Protein AF-I4LS51-F1 (afdb_monomer_lite)

Radius of gyration: 42.78 Å; chains: 1; bounding box: 94×81×130 Å

Foldseek 3Di:
DDDDDDDDDDDDDDDDDDDDDDDDDDDDDDDDDDDDDDDPPDCPVVVVVVVVVVVVVVVVVVVVVCVVVVVPPPPPVQAAFDPLLVVLLVLLVVLLVLLVVLCVDPLVVVLVVDDLVLDDPLQVVLNVLNVQLVVLSVLSVVLNVDDQDDGHTDPCPVCRVVSSVVSVVSSVSSVVSSVSNNVSSVCSQVSLQVSLLVLLVVLLVVLVVLLVVCVVPPLCVVLSVLSVVLSVQSVVCSVPPPPDSVSSSVSSVSSVVSVVVSVVSVVVVVCQQVQADPLSHRPPDDFDADPVRHGHRPPPPDPPPDPDDDDDD

Organism: NCBI:txid698955

Structure (mmCIF, N/CA/C/O backbone):
data_AF-I4LS51-F1
#
_entry.id   AF-I4LS51-F1
#
loop_
_atom_site.group_PDB
_atom_site.i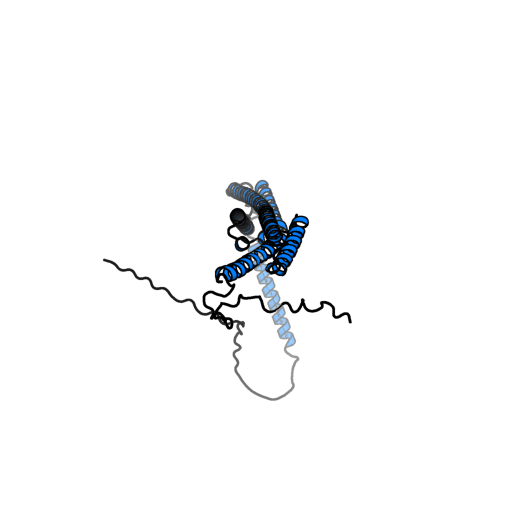d
_atom_site.type_symbol
_atom_site.label_atom_id
_atom_site.label_alt_id
_atom_site.label_comp_id
_atom_site.label_asym_id
_atom_site.label_entity_id
_atom_site.label_seq_id
_atom_site.pdbx_PDB_ins_code
_atom_site.Cartn_x
_atom_site.Cartn_y
_atom_site.Cartn_z
_atom_site.occupancy
_atom_site.B_iso_or_equiv
_atom_site.auth_seq_id
_atom_site.auth_comp_id
_atom_site.auth_asym_id
_atom_site.auth_atom_id
_atom_site.pdbx_PDB_model_num
ATOM 1 N N . MET A 1 1 ? -40.283 -15.238 -35.451 1.00 38.50 1 MET A N 1
ATOM 2 C CA . MET A 1 1 ? -39.843 -16.617 -35.167 1.00 38.50 1 MET A CA 1
ATOM 3 C C . MET A 1 1 ? -38.668 -16.518 -34.220 1.00 38.50 1 MET A C 1
ATOM 5 O O . MET A 1 1 ? -37.710 -15.832 -34.546 1.00 38.50 1 MET A O 1
ATOM 9 N N . LYS A 1 2 ? -38.850 -17.064 -33.017 1.00 33.72 2 LYS A N 1
ATOM 10 C CA . LYS A 1 2 ? -37.811 -17.301 -32.012 1.00 33.72 2 LYS A CA 1
ATOM 11 C C . LYS A 1 2 ? -37.009 -18.530 -32.434 1.00 33.72 2 LYS A C 1
ATOM 13 O O . LYS A 1 2 ? -37.622 -19.433 -32.991 1.00 33.72 2 LYS A O 1
ATOM 18 N N . GLU A 1 3 ? -35.734 -18.576 -32.076 1.00 33.84 3 GLU A N 1
ATOM 19 C CA . GLU A 1 3 ? -35.187 -19.705 -31.318 1.00 33.84 3 GLU A CA 1
ATOM 20 C C . GLU A 1 3 ? -33.885 -19.275 -30.632 1.00 33.84 3 GLU A C 1
ATOM 22 O O . GLU A 1 3 ? -32.893 -18.938 -31.275 1.00 33.84 3 GLU A O 1
ATOM 27 N N . ASP A 1 4 ? -33.978 -19.217 -29.304 1.00 36.44 4 ASP A N 1
ATOM 28 C CA . ASP A 1 4 ? -32.883 -19.296 -28.344 1.00 36.44 4 ASP A CA 1
ATOM 29 C C . ASP A 1 4 ? -32.320 -20.727 -28.343 1.00 36.44 4 ASP A C 1
ATOM 31 O O . ASP A 1 4 ? -33.078 -21.659 -28.596 1.00 36.44 4 ASP A O 1
ATOM 35 N N . ASN A 1 5 ? -31.049 -20.912 -27.970 1.00 39.00 5 ASN A N 1
ATOM 36 C CA . ASN A 1 5 ? -30.611 -22.076 -27.188 1.00 39.00 5 ASN A CA 1
ATOM 37 C C . ASN A 1 5 ? -29.290 -21.763 -26.464 1.00 39.00 5 ASN A C 1
ATOM 39 O O . ASN A 1 5 ? -28.215 -21.728 -27.059 1.00 39.00 5 ASN A O 1
ATOM 43 N N . ASN A 1 6 ? -29.419 -21.532 -25.156 1.00 41.34 6 ASN A N 1
ATOM 44 C CA . ASN A 1 6 ? -28.378 -21.754 -24.158 1.00 41.34 6 ASN A CA 1
ATOM 45 C C . ASN A 1 6 ? -28.240 -23.264 -23.930 1.00 41.34 6 ASN A C 1
ATOM 47 O O . ASN A 1 6 ? -29.264 -23.917 -23.747 1.00 41.34 6 ASN A O 1
ATOM 51 N N . GLU A 1 7 ? -27.022 -23.772 -23.752 1.00 30.58 7 GLU A N 1
ATOM 52 C CA . GLU A 1 7 ? -26.807 -24.820 -22.751 1.00 30.58 7 GLU A CA 1
ATOM 53 C C . GLU A 1 7 ? -25.403 -24.713 -22.140 1.00 30.58 7 GLU A C 1
ATOM 55 O O . GLU A 1 7 ? -24.394 -24.561 -22.826 1.00 30.58 7 GLU A O 1
ATOM 60 N N . TYR A 1 8 ? -25.410 -24.685 -20.811 1.00 31.48 8 TYR A N 1
ATOM 61 C CA . TYR A 1 8 ? -24.293 -24.644 -19.874 1.00 31.48 8 TYR A CA 1
ATOM 62 C C . TYR A 1 8 ? -23.861 -26.082 -19.510 1.00 31.48 8 TYR A C 1
ATOM 64 O O . TYR A 1 8 ? -24.631 -27.010 -19.722 1.00 31.48 8 TYR A O 1
ATOM 72 N N . GLN A 1 9 ? -22.723 -26.186 -18.802 1.00 32.34 9 GLN A N 1
ATOM 73 C CA . GLN A 1 9 ? -22.174 -27.339 -18.044 1.00 32.34 9 GLN A CA 1
ATOM 74 C C . GLN A 1 9 ? -21.232 -28.262 -18.854 1.00 32.34 9 GLN A C 1
ATOM 76 O O . GLN A 1 9 ? -21.494 -28.571 -20.004 1.00 32.34 9 GLN A O 1
ATOM 81 N N . ASP A 1 10 ? -20.075 -28.708 -18.351 1.00 29.91 10 ASP A N 1
ATOM 82 C CA . ASP A 1 10 ? -19.716 -28.949 -16.952 1.00 29.91 10 ASP A CA 1
ATOM 83 C C . ASP A 1 10 ? -18.192 -28.851 -16.706 1.00 29.91 10 ASP A C 1
ATOM 85 O O . ASP A 1 10 ? -17.374 -29.239 -17.543 1.00 29.91 10 ASP A O 1
ATOM 89 N N . LEU A 1 11 ? -17.833 -28.325 -15.534 1.00 40.31 11 LEU A N 1
ATOM 90 C CA . LEU A 1 11 ? -16.500 -28.332 -14.934 1.00 40.31 11 LEU A CA 1
ATOM 91 C C . LEU A 1 11 ? -16.515 -29.432 -13.874 1.00 40.31 11 LEU A C 1
ATOM 93 O O . LEU A 1 11 ? -17.214 -29.262 -12.884 1.00 40.31 11 LEU A O 1
ATOM 97 N N . ASN A 1 12 ? -15.731 -30.495 -14.050 1.00 32.00 12 ASN A N 1
ATOM 98 C CA . ASN A 1 12 ? -15.189 -31.324 -12.966 1.00 32.00 12 ASN A CA 1
ATOM 99 C C . ASN A 1 12 ? -14.228 -32.367 -13.556 1.00 32.00 12 ASN A C 1
ATOM 101 O O . ASN A 1 12 ? -14.640 -33.244 -14.303 1.00 32.00 12 ASN A O 1
ATOM 105 N N . ASP A 1 13 ? -12.930 -32.239 -13.278 1.00 32.56 13 ASP A N 1
ATOM 106 C CA . ASP A 1 13 ? -12.277 -33.138 -12.318 1.00 32.56 13 ASP A CA 1
ATOM 107 C C . ASP A 1 13 ? -10.759 -32.929 -12.297 1.00 32.56 13 ASP A C 1
ATOM 109 O O . ASP A 1 13 ? -9.998 -33.291 -13.195 1.00 32.56 13 ASP A O 1
ATOM 113 N N . ILE A 1 14 ? -10.323 -32.333 -11.191 1.00 35.81 14 ILE A N 1
ATOM 114 C CA . ILE A 1 14 ? -8.955 -32.370 -10.695 1.00 35.81 14 ILE A CA 1
ATOM 115 C C . ILE A 1 14 ? -8.740 -33.761 -10.093 1.00 35.81 14 ILE A C 1
ATOM 117 O O . ILE A 1 14 ? -9.285 -34.035 -9.030 1.00 35.81 14 ILE A O 1
ATOM 121 N N . ALA A 1 15 ? -7.910 -34.599 -10.717 1.00 31.95 15 ALA A N 1
ATOM 122 C CA . ALA A 1 15 ? -7.049 -35.569 -10.030 1.00 31.95 15 ALA A CA 1
ATOM 123 C C . ALA A 1 15 ? -6.172 -36.329 -11.039 1.00 31.95 15 ALA A C 1
ATOM 125 O O . ALA A 1 15 ? -6.660 -37.185 -11.764 1.00 31.95 15 ALA A O 1
ATOM 126 N N . SER A 1 16 ? -4.863 -36.070 -11.049 1.00 34.59 16 SER A N 1
ATOM 127 C CA . SER A 1 16 ? -3.864 -37.096 -10.705 1.00 34.59 16 SER A CA 1
ATOM 128 C C . SER A 1 16 ? -2.446 -36.575 -10.954 1.00 34.59 16 SER A C 1
ATOM 130 O O . SER A 1 16 ? -2.075 -36.178 -12.056 1.00 34.59 16 SER A O 1
ATOM 132 N N . PHE A 1 17 ? -1.665 -36.571 -9.881 1.00 31.22 17 PHE A N 1
ATOM 133 C CA . PHE A 1 17 ? -0.234 -36.299 -9.827 1.00 31.22 17 PHE A CA 1
ATOM 134 C C . PHE A 1 17 ? 0.580 -37.546 -10.248 1.00 31.22 17 PHE A C 1
ATOM 136 O O . PHE A 1 17 ? 0.194 -38.664 -9.924 1.00 31.22 17 PHE A O 1
ATOM 143 N N . ASN A 1 18 ? 1.778 -37.300 -10.802 1.00 32.97 18 ASN A N 1
ATOM 144 C CA . ASN A 1 18 ? 2.981 -38.163 -10.852 1.00 32.97 18 ASN A CA 1
ATOM 145 C C . ASN A 1 18 ? 3.060 -39.326 -11.872 1.00 32.97 18 ASN A C 1
ATOM 147 O O . ASN A 1 18 ? 2.641 -40.439 -11.573 1.00 32.97 18 ASN A O 1
ATOM 151 N N . ASN A 1 19 ? 3.767 -39.119 -12.998 1.00 33.88 19 ASN A N 1
ATOM 152 C CA . ASN A 1 19 ? 5.143 -39.616 -13.279 1.00 33.88 19 ASN A CA 1
ATOM 153 C C . ASN A 1 19 ? 5.491 -39.612 -14.798 1.00 33.88 19 ASN A C 1
ATOM 155 O O . ASN A 1 19 ? 4.580 -39.621 -15.624 1.00 33.88 19 ASN A O 1
ATOM 159 N N . PRO A 1 20 ? 6.791 -39.536 -15.171 1.00 36.50 20 PRO A N 1
ATOM 160 C CA . PRO A 1 20 ? 7.271 -39.276 -16.540 1.00 36.50 20 PRO A CA 1
ATOM 161 C C . PRO A 1 20 ? 7.317 -40.537 -17.436 1.00 36.50 20 PRO A C 1
ATOM 163 O O . PRO A 1 20 ? 7.258 -41.648 -16.913 1.00 36.50 20 PRO A O 1
ATOM 166 N N . PRO A 1 21 ? 7.440 -40.395 -18.775 1.00 38.19 21 PRO A N 1
ATOM 167 C CA . PRO A 1 21 ? 7.340 -41.521 -19.707 1.00 38.19 21 PRO A CA 1
ATOM 168 C C . PRO A 1 21 ? 8.620 -42.376 -19.765 1.00 38.19 21 PRO A C 1
ATOM 170 O O . PRO A 1 21 ? 9.703 -41.868 -20.060 1.00 38.19 21 PRO A O 1
ATOM 173 N N . GLU A 1 22 ? 8.475 -43.685 -19.535 1.00 31.98 22 GLU A N 1
ATOM 174 C CA . GLU A 1 22 ? 9.447 -44.721 -19.908 1.00 31.98 22 GLU A CA 1
ATOM 175 C C . GLU A 1 22 ? 9.345 -45.020 -21.413 1.00 31.98 22 GLU A C 1
ATOM 177 O O . GLU A 1 22 ? 8.255 -45.211 -21.951 1.00 31.98 22 GLU A O 1
ATOM 182 N N . TYR A 1 23 ? 10.494 -45.046 -22.090 1.00 33.34 23 TYR A N 1
ATOM 183 C CA . TYR A 1 23 ? 10.636 -45.471 -23.482 1.00 33.34 23 TYR A CA 1
ATOM 184 C C . TYR A 1 23 ? 10.852 -46.988 -23.537 1.00 33.34 23 TYR A C 1
ATOM 186 O O . TYR A 1 23 ? 11.672 -47.535 -22.797 1.00 33.34 23 TYR A O 1
ATOM 194 N N . GLU A 1 24 ? 10.104 -47.634 -24.426 1.00 32.84 24 GLU A N 1
ATOM 195 C CA . GLU A 1 24 ? 10.048 -49.073 -24.674 1.00 32.84 24 GLU A CA 1
ATOM 196 C C . GLU A 1 24 ? 11.420 -49.684 -25.005 1.00 32.84 24 GLU A C 1
ATOM 198 O O . GLU A 1 24 ? 12.179 -49.183 -25.839 1.00 32.84 24 GLU A O 1
ATOM 203 N N . GLN A 1 25 ? 11.711 -50.826 -24.380 1.00 31.94 25 GLN A N 1
ATOM 204 C CA . GLN A 1 25 ? 12.792 -51.723 -24.768 1.00 31.94 25 GLN A CA 1
ATOM 205 C C . GLN A 1 25 ? 12.172 -53.042 -25.235 1.00 31.94 25 GLN A C 1
ATOM 207 O O . GLN A 1 25 ? 11.798 -53.887 -24.421 1.00 31.94 25 GLN A O 1
ATOM 212 N N . ASP A 1 26 ? 12.074 -53.218 -26.553 1.00 30.52 26 ASP A N 1
ATOM 213 C CA . ASP A 1 26 ? 11.720 -54.502 -27.146 1.00 30.52 26 ASP A CA 1
ATOM 214 C C . ASP A 1 26 ? 12.881 -55.496 -27.002 1.00 30.52 26 ASP A C 1
ATOM 216 O O . ASP A 1 26 ? 14.027 -55.264 -27.400 1.00 30.52 26 ASP A O 1
ATOM 220 N N . THR A 1 27 ? 12.537 -56.627 -26.397 1.00 38.09 27 THR A N 1
ATOM 221 C CA . THR A 1 27 ? 13.300 -57.878 -26.360 1.00 38.09 27 THR A CA 1
ATOM 222 C C . THR A 1 27 ? 13.160 -58.586 -27.722 1.00 38.09 27 THR A C 1
ATOM 224 O O . THR A 1 27 ? 12.304 -58.220 -28.517 1.00 38.09 27 THR A O 1
ATOM 227 N N . ILE A 1 28 ? 13.987 -59.575 -28.095 1.00 32.50 28 ILE A N 1
ATOM 228 C CA . ILE A 1 28 ? 13.582 -61.000 -28.071 1.00 32.50 28 ILE A CA 1
ATOM 229 C C . ILE A 1 28 ? 14.713 -61.876 -28.685 1.00 32.50 28 ILE A C 1
ATOM 231 O O . ILE A 1 28 ? 15.026 -61.715 -29.859 1.00 32.50 28 ILE A O 1
ATOM 235 N N . PHE A 1 29 ? 15.277 -62.779 -27.855 1.00 36.38 29 PHE A N 1
ATOM 236 C CA . PHE A 1 29 ? 15.683 -64.200 -28.073 1.00 36.38 29 PHE A CA 1
ATOM 237 C C . PHE A 1 29 ? 16.616 -64.600 -29.270 1.00 36.38 29 PHE A C 1
ATOM 239 O O . PHE A 1 29 ? 16.497 -64.081 -30.365 1.00 36.38 29 PHE A O 1
ATOM 246 N N . ASP A 1 30 ? 17.546 -65.575 -29.212 1.00 32.50 30 ASP A N 1
ATOM 247 C CA . ASP A 1 30 ? 17.715 -66.724 -28.306 1.00 32.50 30 ASP A CA 1
ATOM 248 C C . ASP A 1 30 ? 19.079 -67.474 -28.451 1.00 32.50 30 ASP A C 1
ATOM 250 O O . ASP A 1 30 ? 19.693 -67.462 -29.515 1.00 32.50 30 ASP A O 1
ATOM 254 N N . ARG A 1 31 ? 19.421 -68.246 -27.396 1.00 32.31 31 ARG A N 1
ATOM 255 C CA . ARG A 1 31 ? 20.187 -69.529 -27.310 1.00 32.31 31 ARG A CA 1
ATOM 256 C C . ARG A 1 31 ? 21.643 -69.698 -27.809 1.00 32.31 31 ARG A C 1
ATOM 258 O O . ARG A 1 31 ? 21.904 -69.802 -28.998 1.00 32.31 31 ARG A O 1
ATOM 265 N N . SER A 1 32 ? 22.533 -70.086 -26.880 1.00 31.75 32 SER A N 1
ATOM 266 C CA . SER A 1 32 ? 23.018 -71.484 -26.688 1.00 31.75 32 SER A CA 1
ATOM 267 C C . SER A 1 32 ? 24.421 -71.547 -26.053 1.00 31.75 32 SER A C 1
ATOM 269 O O . SER A 1 32 ? 25.316 -70.790 -26.408 1.00 31.75 32 SER A O 1
ATOM 271 N N . SER A 1 33 ? 24.601 -72.484 -25.120 1.00 33.75 33 SER A N 1
ATOM 272 C CA . SER A 1 33 ? 25.746 -72.648 -24.215 1.00 33.75 33 SER A CA 1
ATOM 273 C C . SER A 1 33 ? 27.036 -73.241 -24.816 1.00 33.75 33 SER A C 1
ATOM 275 O O . SER A 1 33 ? 26.993 -74.024 -25.762 1.00 33.75 33 SER A O 1
ATOM 277 N N . ASN A 1 34 ? 28.122 -72.983 -24.070 1.00 35.38 34 ASN A N 1
ATOM 278 C CA . ASN A 1 34 ? 29.389 -73.717 -23.876 1.00 35.38 34 ASN A CA 1
ATOM 279 C C . ASN A 1 34 ? 30.646 -73.375 -24.706 1.00 35.38 34 ASN A C 1
ATOM 281 O O . ASN A 1 34 ? 30.772 -73.705 -25.879 1.00 35.38 34 ASN A O 1
ATOM 285 N N . ASP A 1 35 ? 31.606 -72.798 -23.967 1.00 35.75 35 ASP A N 1
ATOM 286 C CA . ASP A 1 35 ? 33.056 -73.044 -23.916 1.00 35.75 35 ASP A CA 1
ATOM 287 C C . ASP A 1 35 ? 33.800 -73.488 -25.182 1.00 35.75 35 ASP A C 1
ATOM 289 O O . ASP A 1 35 ? 33.682 -74.627 -25.629 1.00 35.75 35 ASP A O 1
ATOM 293 N N . SER A 1 36 ? 34.759 -72.656 -25.612 1.00 31.31 36 SER A N 1
ATOM 294 C CA . SER A 1 36 ? 36.189 -73.020 -25.642 1.00 31.31 36 SER A CA 1
ATOM 295 C C . SER A 1 36 ? 37.067 -71.848 -26.095 1.00 31.31 36 SER A C 1
ATOM 297 O O . SER A 1 36 ? 36.875 -71.261 -27.156 1.00 31.31 36 SER A O 1
ATOM 299 N N . ASN A 1 37 ? 38.090 -71.554 -25.294 1.00 44.09 37 ASN A N 1
ATOM 300 C CA . ASN A 1 37 ? 39.219 -70.678 -25.607 1.00 44.09 37 ASN A CA 1
ATOM 301 C C . ASN A 1 37 ? 39.811 -70.928 -27.008 1.00 44.09 37 ASN A C 1
ATOM 303 O O . ASN A 1 37 ? 40.366 -72.004 -27.236 1.00 44.09 37 ASN A O 1
ATOM 307 N N . ARG A 1 38 ? 39.840 -69.904 -27.881 1.00 34.66 38 ARG A N 1
ATOM 308 C CA . ARG A 1 38 ? 40.976 -69.611 -28.786 1.00 34.66 38 ARG A CA 1
ATOM 309 C C . ARG A 1 38 ? 40.803 -68.297 -29.568 1.00 34.66 38 ARG A C 1
ATOM 311 O O . ARG A 1 38 ? 39.785 -68.064 -30.197 1.00 34.66 38 ARG A O 1
ATOM 318 N N . SER A 1 39 ? 41.901 -67.534 -29.619 1.00 37.94 39 SER A N 1
ATOM 319 C CA . SER A 1 39 ? 42.237 -66.492 -30.610 1.00 37.94 39 SER A CA 1
ATOM 320 C C . SER A 1 39 ? 41.659 -65.074 -30.434 1.00 37.94 39 SER A C 1
ATOM 322 O O . SER A 1 39 ? 40.914 -64.573 -31.267 1.00 37.94 39 SER A O 1
ATOM 324 N N . LEU A 1 40 ? 42.131 -64.359 -29.405 1.00 42.53 40 LEU A N 1
ATOM 325 C CA . LEU A 1 40 ? 41.888 -62.922 -29.177 1.00 42.53 40 LEU A CA 1
ATOM 326 C C . LEU A 1 40 ? 43.031 -62.010 -29.692 1.00 42.53 40 LEU A C 1
ATOM 328 O O . LEU A 1 40 ? 43.345 -60.991 -29.077 1.00 42.53 40 LEU A O 1
ATOM 332 N N . LEU A 1 41 ? 43.708 -62.372 -30.792 1.00 46.62 41 LEU A N 1
ATOM 333 C CA . LEU A 1 41 ? 44.883 -61.618 -31.281 1.00 46.62 41 LEU A CA 1
ATOM 334 C C . LEU A 1 41 ? 44.897 -61.263 -32.781 1.00 46.62 41 LEU A C 1
ATOM 336 O O . LEU A 1 41 ? 45.879 -60.683 -33.237 1.00 46.62 41 LEU A O 1
ATOM 340 N N . SER A 1 42 ? 43.821 -61.505 -33.539 1.00 48.12 42 SER A N 1
ATOM 341 C CA . SER A 1 42 ? 43.783 -61.166 -34.978 1.00 48.12 42 SER A CA 1
ATOM 342 C C . SER A 1 42 ? 43.139 -59.809 -35.317 1.00 48.12 42 SER A C 1
ATOM 344 O O . SER A 1 42 ? 43.502 -59.207 -36.324 1.00 48.12 42 SER A O 1
ATOM 346 N N . ASP A 1 43 ? 42.259 -59.249 -34.476 1.00 50.34 43 ASP A N 1
ATOM 347 C CA . ASP A 1 43 ? 41.348 -58.183 -34.954 1.00 50.34 43 ASP A CA 1
ATOM 348 C C . ASP A 1 43 ? 41.690 -56.749 -34.518 1.00 50.34 43 ASP A C 1
ATOM 350 O O . ASP A 1 43 ? 41.081 -55.784 -34.983 1.00 50.34 43 ASP A O 1
ATOM 354 N N . LYS A 1 44 ? 42.727 -56.545 -33.694 1.00 51.41 44 LYS A N 1
ATOM 355 C CA . LYS A 1 44 ? 43.099 -55.187 -33.239 1.00 51.41 44 LYS A CA 1
ATOM 356 C C . LYS A 1 44 ? 43.765 -54.320 -34.316 1.00 51.41 44 LYS A C 1
ATOM 358 O O . LYS A 1 44 ? 43.723 -53.097 -34.210 1.00 51.41 44 LYS A O 1
ATOM 363 N N . LYS A 1 45 ? 44.350 -54.914 -35.366 1.00 47.53 45 LYS A N 1
ATOM 364 C CA . LYS A 1 45 ? 44.932 -54.145 -36.486 1.00 47.53 45 LYS A CA 1
ATOM 365 C C . LYS A 1 45 ? 43.881 -53.659 -37.487 1.00 47.53 45 LYS A C 1
ATOM 367 O O . LYS A 1 45 ? 44.044 -52.571 -38.024 1.00 47.53 45 LYS A O 1
ATOM 372 N N . ALA A 1 46 ? 42.797 -54.406 -37.696 1.00 50.75 46 ALA A N 1
ATOM 373 C CA . ALA A 1 46 ? 41.738 -54.013 -38.627 1.00 50.75 46 ALA A CA 1
ATOM 374 C C . ALA A 1 46 ? 40.915 -52.823 -38.096 1.00 50.75 46 ALA A C 1
ATOM 376 O O . ALA A 1 46 ? 40.633 -51.880 -38.832 1.00 50.75 46 ALA A O 1
ATOM 377 N N . ILE A 1 47 ? 40.620 -52.810 -36.793 1.00 50.84 47 ILE A N 1
ATOM 378 C CA . ILE A 1 47 ? 39.822 -51.751 -36.154 1.00 50.84 47 ILE A CA 1
ATOM 379 C C . ILE A 1 47 ? 40.579 -50.408 -36.127 1.00 50.84 47 ILE A C 1
ATOM 381 O O . ILE A 1 47 ? 39.989 -49.360 -36.375 1.00 50.84 47 ILE A O 1
ATOM 385 N N . ALA A 1 48 ? 41.901 -50.420 -35.923 1.00 50.34 48 ALA A N 1
ATOM 386 C CA . ALA A 1 48 ? 42.711 -49.196 -35.930 1.00 50.34 48 ALA A CA 1
ATOM 387 C C . ALA A 1 48 ? 42.819 -48.540 -37.328 1.00 50.34 48 ALA A C 1
ATOM 389 O O . ALA A 1 48 ? 42.883 -47.312 -37.443 1.00 50.34 48 ALA A O 1
ATOM 390 N N . VAL A 1 49 ? 42.804 -49.339 -38.401 1.00 51.53 49 VAL A N 1
ATOM 391 C CA . VAL A 1 49 ? 42.853 -48.838 -39.788 1.00 51.53 49 VAL A CA 1
ATOM 392 C C . VAL A 1 49 ? 41.513 -48.219 -40.201 1.00 51.53 49 VAL A C 1
ATOM 394 O O . VAL A 1 49 ? 41.488 -47.168 -40.834 1.00 51.53 49 VAL A O 1
ATOM 397 N N . ILE A 1 50 ? 40.387 -48.798 -39.778 1.00 53.88 50 ILE A N 1
ATOM 398 C CA . ILE A 1 50 ? 39.051 -48.260 -40.090 1.00 53.88 50 ILE A CA 1
ATOM 399 C C . ILE A 1 50 ? 38.812 -46.916 -39.381 1.00 53.88 50 ILE A C 1
ATOM 401 O O . ILE A 1 50 ? 38.286 -45.981 -39.989 1.00 53.88 50 ILE A O 1
ATOM 405 N N . ILE A 1 51 ? 39.258 -46.775 -38.128 1.00 55.66 51 ILE A N 1
ATOM 406 C CA . ILE A 1 51 ? 39.118 -45.519 -37.372 1.00 55.66 51 ILE A CA 1
ATOM 407 C C . ILE A 1 51 ? 39.983 -44.405 -37.985 1.00 55.66 51 ILE A C 1
ATOM 409 O O . ILE A 1 51 ? 39.527 -43.270 -38.110 1.00 55.66 51 ILE A O 1
ATOM 413 N N . SER A 1 52 ? 41.203 -44.718 -38.432 1.00 51.81 52 SER A N 1
ATOM 414 C CA . SER A 1 52 ? 42.103 -43.721 -39.035 1.00 51.81 52 SER A CA 1
ATOM 415 C C . SER A 1 52 ? 41.645 -43.257 -40.423 1.00 51.81 52 SER A C 1
ATOM 417 O O . SER A 1 52 ? 41.685 -42.059 -40.699 1.00 51.81 52 SER A O 1
ATOM 419 N N . VAL A 1 53 ? 41.122 -44.152 -41.269 1.00 55.06 53 VAL A N 1
ATOM 420 C CA . VAL A 1 53 ? 40.562 -43.774 -42.584 1.00 55.06 53 VAL A CA 1
ATOM 421 C C . VAL A 1 53 ? 39.268 -42.962 -42.432 1.00 55.06 53 VAL A C 1
ATOM 423 O O . VAL A 1 53 ? 39.053 -42.009 -43.181 1.00 55.06 53 VAL A O 1
ATOM 426 N N . SER A 1 54 ? 38.453 -43.257 -41.414 1.00 54.53 54 SER A N 1
ATOM 427 C CA . SER A 1 54 ? 37.222 -42.502 -41.130 1.00 54.53 54 SER A CA 1
ATOM 428 C C . SER A 1 54 ? 37.508 -41.074 -40.648 1.00 54.53 54 SER A C 1
ATOM 430 O O . SER A 1 54 ? 36.844 -40.135 -41.080 1.00 54.53 54 SER A O 1
ATOM 432 N N . LEU A 1 55 ? 38.538 -40.876 -39.816 1.00 56.34 55 LEU A N 1
ATOM 433 C CA . LEU A 1 55 ? 38.943 -39.541 -39.352 1.00 56.34 55 LEU A CA 1
ATOM 434 C C . LEU A 1 55 ? 39.515 -38.673 -40.482 1.00 56.34 55 LEU A C 1
ATOM 436 O O . LEU A 1 55 ? 39.234 -37.476 -40.539 1.00 56.34 55 LEU A O 1
ATOM 440 N N . ILE A 1 56 ? 40.263 -39.271 -41.414 1.00 59.66 56 ILE A N 1
ATOM 441 C CA . ILE A 1 56 ? 40.789 -38.560 -42.588 1.00 59.66 56 ILE A CA 1
ATOM 442 C C . ILE A 1 56 ? 39.646 -38.158 -43.532 1.00 59.66 56 ILE A C 1
ATOM 444 O O . ILE A 1 56 ? 39.630 -37.031 -44.023 1.00 59.66 56 ILE A O 1
ATOM 448 N N . ALA A 1 57 ? 38.654 -39.029 -43.741 1.00 57.72 57 ALA A N 1
ATOM 449 C CA . ALA A 1 57 ? 37.495 -38.719 -44.577 1.00 57.72 57 ALA A CA 1
ATOM 450 C C . ALA A 1 57 ? 36.661 -37.555 -44.009 1.00 57.72 57 ALA A C 1
ATOM 452 O O . ALA A 1 57 ? 36.294 -36.645 -44.751 1.00 57.72 57 ALA A O 1
ATOM 453 N N . VAL A 1 58 ? 36.431 -37.524 -42.691 1.00 60.25 58 VAL A N 1
ATOM 454 C CA . VAL A 1 58 ? 35.729 -36.410 -42.026 1.00 60.25 58 VAL A CA 1
ATOM 455 C C . VAL A 1 58 ? 36.532 -35.107 -42.126 1.00 60.25 58 VAL A C 1
ATOM 457 O O . VAL A 1 58 ? 35.959 -34.061 -42.426 1.00 60.25 58 VAL A O 1
ATOM 460 N N . ALA A 1 59 ? 37.857 -35.157 -41.961 1.00 57.19 59 ALA A N 1
ATOM 461 C CA . ALA A 1 59 ? 38.716 -33.978 -42.092 1.00 57.19 59 ALA A CA 1
ATOM 462 C C . ALA A 1 59 ? 38.729 -33.403 -43.520 1.00 57.19 59 ALA A C 1
ATOM 464 O O . ALA A 1 59 ? 38.714 -32.185 -43.691 1.00 57.19 59 ALA A O 1
ATOM 465 N N . ILE A 1 60 ? 38.703 -34.260 -44.547 1.00 65.31 60 ILE A N 1
ATOM 466 C CA . ILE A 1 60 ? 38.632 -33.827 -45.949 1.00 65.31 60 ILE A CA 1
ATOM 467 C C . ILE A 1 60 ? 37.267 -33.200 -46.250 1.00 65.31 60 ILE A C 1
ATOM 469 O O . ILE A 1 60 ? 37.218 -32.152 -46.887 1.00 65.31 60 ILE A O 1
ATOM 473 N N . VAL A 1 61 ? 36.167 -33.774 -45.754 1.00 62.28 61 VAL A N 1
ATOM 474 C CA . VAL A 1 61 ? 34.827 -33.194 -45.941 1.00 62.28 61 VAL A CA 1
ATOM 475 C C . VAL A 1 61 ? 34.715 -31.839 -45.241 1.00 62.28 61 VAL A C 1
ATOM 477 O O . VAL A 1 61 ? 34.257 -30.891 -45.868 1.00 62.28 61 VAL A O 1
ATOM 480 N N . ILE A 1 62 ? 35.207 -31.699 -44.004 1.00 61.53 62 ILE A N 1
ATOM 481 C CA . ILE A 1 62 ? 35.243 -30.408 -43.291 1.00 61.53 62 ILE A CA 1
ATOM 482 C C . ILE A 1 62 ? 36.151 -29.404 -44.014 1.00 61.53 62 ILE A C 1
ATOM 484 O O . ILE A 1 62 ? 35.788 -28.239 -44.130 1.00 61.53 62 ILE A O 1
ATOM 488 N N . GLY A 1 63 ? 37.298 -29.840 -44.542 1.00 59.22 63 GLY A N 1
ATOM 489 C CA . GLY A 1 63 ? 38.213 -28.990 -45.307 1.00 59.22 63 GLY A CA 1
ATOM 490 C C . GLY A 1 63 ? 37.632 -28.520 -46.643 1.00 59.22 63 GLY A C 1
ATOM 491 O O . GLY A 1 63 ? 37.829 -27.369 -47.019 1.00 59.22 63 GLY A O 1
ATOM 492 N N . ILE A 1 64 ? 36.878 -29.377 -47.337 1.00 64.94 64 ILE A N 1
ATOM 493 C CA . ILE A 1 64 ? 36.170 -29.038 -48.578 1.00 64.94 64 ILE A CA 1
ATOM 494 C C . ILE A 1 64 ? 34.957 -28.143 -48.285 1.00 64.94 64 ILE A C 1
ATOM 496 O O . ILE A 1 64 ? 34.695 -27.213 -49.038 1.00 64.94 64 ILE A O 1
ATOM 500 N N . TRP A 1 65 ? 34.249 -28.356 -47.171 1.00 60.91 65 TRP A N 1
ATOM 501 C CA . TRP A 1 65 ? 33.157 -27.480 -46.733 1.00 60.91 65 TRP A CA 1
ATOM 502 C C . TRP A 1 65 ? 33.690 -26.099 -46.331 1.00 60.91 65 TRP A C 1
ATOM 504 O O . TRP A 1 65 ? 33.200 -25.082 -46.810 1.00 60.91 65 TRP A O 1
ATOM 514 N N . LEU A 1 66 ? 34.768 -26.044 -45.543 1.00 55.06 66 LEU A N 1
ATOM 515 C CA . LEU A 1 66 ? 35.452 -24.794 -45.216 1.00 55.06 66 LEU A CA 1
ATOM 516 C C . LEU A 1 66 ? 36.013 -24.115 -46.466 1.00 55.06 66 LEU A C 1
ATOM 518 O O . LEU A 1 66 ? 35.892 -22.906 -46.569 1.00 55.06 66 LEU A O 1
ATOM 522 N N . SER A 1 67 ? 36.579 -24.833 -47.439 1.00 55.31 67 SER A N 1
ATOM 523 C CA . SER A 1 67 ? 37.110 -24.193 -48.649 1.00 55.31 67 SER A CA 1
ATOM 524 C C . SER A 1 67 ? 36.009 -23.695 -49.592 1.00 55.31 67 SER A C 1
ATOM 526 O O . SER A 1 67 ? 36.149 -22.592 -50.122 1.00 55.31 67 SER A O 1
ATOM 528 N N . LEU A 1 68 ? 34.899 -24.430 -49.736 1.00 56.12 68 LEU A N 1
ATOM 529 C CA . LEU A 1 68 ? 33.741 -24.032 -50.547 1.00 56.12 68 LEU A CA 1
ATOM 530 C C . LEU A 1 68 ? 32.943 -22.876 -49.924 1.00 56.12 68 LEU A C 1
ATOM 532 O O . LEU A 1 68 ? 32.453 -22.034 -50.669 1.00 56.12 68 LEU A O 1
ATOM 536 N N . PHE A 1 69 ? 32.854 -22.787 -48.590 1.00 54.00 69 PHE A N 1
ATOM 537 C CA . PHE A 1 69 ? 32.154 -21.693 -47.896 1.00 54.00 69 PHE A CA 1
ATOM 538 C C . PHE A 1 69 ? 33.066 -20.529 -47.466 1.00 54.00 69 PHE A C 1
ATOM 540 O O . PHE A 1 69 ? 32.568 -19.427 -47.247 1.00 54.00 69 PHE A O 1
ATOM 547 N N . ALA A 1 70 ? 34.391 -20.706 -47.391 1.00 50.53 70 ALA A N 1
ATOM 548 C CA . ALA A 1 70 ? 35.321 -19.602 -47.117 1.00 50.53 70 ALA A CA 1
ATOM 549 C C . ALA A 1 70 ? 35.655 -18.763 -48.363 1.00 50.53 70 ALA A C 1
ATOM 551 O O . ALA A 1 70 ? 36.064 -17.615 -48.210 1.00 50.53 70 ALA A O 1
ATOM 552 N N . HIS A 1 71 ? 35.456 -19.290 -49.581 1.00 45.72 71 HIS A N 1
ATOM 553 C CA . HIS A 1 71 ? 35.792 -18.590 -50.835 1.00 45.72 71 HIS A CA 1
ATOM 554 C C . HIS A 1 71 ? 34.603 -17.912 -51.533 1.00 45.72 71 HIS A C 1
ATOM 556 O O . HIS A 1 71 ? 34.770 -17.345 -52.610 1.00 45.72 71 HIS A O 1
ATOM 562 N N . SER A 1 72 ? 33.420 -17.892 -50.911 1.00 42.31 72 SER A N 1
ATOM 563 C CA . SER A 1 72 ? 32.304 -17.033 -51.332 1.00 42.31 72 SER A CA 1
ATOM 564 C C . SER A 1 72 ? 32.170 -15.765 -50.484 1.00 42.31 72 SER A C 1
ATOM 566 O O . SER A 1 72 ? 31.150 -15.082 -50.563 1.00 42.31 72 SER A O 1
ATOM 568 N N . SER A 1 73 ? 33.182 -15.410 -49.684 1.00 42.25 73 SER A N 1
ATOM 569 C CA . SER A 1 73 ? 33.257 -14.078 -49.092 1.00 42.25 73 SER A CA 1
ATOM 570 C C . SER A 1 73 ? 33.782 -13.103 -50.146 1.00 42.25 73 SER A C 1
ATOM 572 O O . SER A 1 73 ? 34.966 -12.791 -50.253 1.00 42.25 73 SER A O 1
ATOM 574 N N . SER A 1 74 ? 32.868 -12.566 -50.953 1.00 40.25 74 SER A N 1
ATOM 575 C CA . SER A 1 74 ? 33.074 -11.204 -51.427 1.00 40.25 74 SER A CA 1
ATOM 576 C C . SER A 1 74 ? 33.395 -10.363 -50.190 1.00 40.25 74 SER A C 1
ATOM 578 O O . SER A 1 74 ? 32.561 -10.293 -49.286 1.00 40.25 74 SER A O 1
ATOM 580 N N . ASN A 1 75 ? 34.592 -9.773 -50.132 1.00 42.22 75 ASN A N 1
ATOM 581 C CA . ASN A 1 75 ? 34.938 -8.699 -49.200 1.00 42.22 75 ASN A CA 1
ATOM 582 C C . ASN A 1 75 ? 34.023 -7.501 -49.496 1.00 42.22 75 ASN A C 1
ATOM 584 O O . ASN A 1 75 ? 34.421 -6.500 -50.088 1.00 42.22 75 ASN A O 1
ATOM 588 N N . ILE A 1 76 ? 32.753 -7.629 -49.131 1.00 44.25 76 ILE A N 1
ATOM 589 C CA . ILE A 1 76 ? 31.879 -6.502 -48.900 1.00 44.25 76 ILE A CA 1
ATOM 590 C C . ILE A 1 76 ? 32.394 -5.981 -47.570 1.00 44.25 76 ILE A C 1
ATOM 592 O O . ILE A 1 76 ? 32.264 -6.664 -46.557 1.00 44.25 76 ILE A O 1
ATOM 596 N N . ASN A 1 77 ? 33.044 -4.819 -47.578 1.00 44.94 77 ASN A N 1
ATOM 597 C CA . ASN A 1 77 ? 33.252 -4.063 -46.352 1.00 44.94 77 ASN A CA 1
ATOM 598 C C . ASN A 1 77 ? 31.875 -3.942 -45.688 1.00 44.94 77 ASN A C 1
ATOM 600 O O . ASN A 1 77 ? 31.044 -3.155 -46.143 1.00 44.94 77 ASN A O 1
ATOM 604 N N . ALA A 1 78 ? 31.599 -4.781 -44.687 1.00 57.25 78 ALA A N 1
ATOM 605 C CA . ALA A 1 78 ? 30.393 -4.699 -43.888 1.00 57.25 78 ALA A CA 1
ATOM 606 C C . ALA A 1 78 ? 30.476 -3.343 -43.190 1.00 57.25 78 ALA A C 1
ATOM 608 O O . ALA A 1 78 ? 31.255 -3.171 -42.256 1.00 57.25 78 ALA A O 1
ATOM 609 N N . GLY A 1 79 ? 29.809 -2.336 -43.756 1.00 63.69 79 GLY A N 1
ATOM 610 C CA . GLY A 1 79 ? 29.954 -0.968 -43.278 1.00 63.69 79 GLY A CA 1
ATOM 611 C C . GLY A 1 79 ? 29.544 -0.894 -41.814 1.00 63.69 79 GLY A C 1
ATOM 612 O O . GLY A 1 79 ? 28.555 -1.498 -41.423 1.00 63.69 79 GLY A O 1
ATOM 613 N N . GLU A 1 80 ? 30.284 -0.174 -40.985 1.00 73.75 80 GLU A N 1
ATOM 614 C CA . GLU A 1 80 ? 29.928 -0.065 -39.571 1.00 73.75 80 GLU A CA 1
ATOM 615 C C . GLU A 1 80 ? 28.514 0.532 -39.400 1.00 73.75 80 GLU A C 1
ATOM 617 O O . GLU A 1 80 ? 28.081 1.348 -40.226 1.00 73.75 80 GLU A O 1
ATOM 622 N N . PRO A 1 81 ? 27.765 0.126 -38.359 1.00 79.31 81 PRO A N 1
ATOM 623 C CA . PRO A 1 81 ? 26.487 0.746 -38.039 1.00 79.31 81 PRO A CA 1
ATOM 624 C C . PRO A 1 81 ? 26.658 2.235 -37.702 1.00 79.31 81 PRO A C 1
ATOM 626 O O . PRO A 1 81 ? 27.716 2.683 -37.255 1.00 79.31 81 PRO A O 1
ATOM 629 N N . SER A 1 82 ? 25.580 3.007 -37.862 1.00 84.25 82 SER A N 1
ATOM 630 C CA . SER A 1 82 ? 25.536 4.414 -37.440 1.00 84.25 82 SER A CA 1
ATOM 631 C C . SER A 1 82 ? 25.961 4.561 -35.972 1.00 84.25 82 SER A C 1
ATOM 633 O O . SER A 1 82 ? 25.399 3.911 -35.085 1.00 84.25 82 SER A O 1
ATOM 635 N N . LYS A 1 83 ? 26.904 5.476 -35.694 1.00 85.75 83 LYS A N 1
ATOM 636 C CA . LYS A 1 83 ? 27.336 5.813 -34.321 1.00 85.75 83 LYS A CA 1
ATOM 637 C C . LYS A 1 83 ? 26.154 6.189 -33.424 1.00 85.75 83 LYS A C 1
ATOM 639 O O . LYS A 1 83 ? 26.131 5.813 -32.254 1.00 85.75 83 LYS A O 1
ATOM 644 N N . LYS A 1 84 ? 25.165 6.901 -33.976 1.00 88.25 84 LYS A N 1
ATOM 645 C CA . LYS A 1 84 ? 23.964 7.323 -33.248 1.00 88.25 84 LYS A CA 1
ATOM 646 C C . LYS A 1 84 ? 23.081 6.132 -32.882 1.00 88.25 84 LYS A C 1
ATOM 648 O O . LYS A 1 84 ? 22.625 6.057 -31.745 1.00 88.25 84 LYS A O 1
ATOM 653 N N . CYS A 1 85 ? 22.903 5.175 -33.795 1.00 89.06 85 CYS A N 1
ATOM 654 C CA . CYS A 1 85 ? 22.184 3.942 -33.485 1.00 89.06 85 CYS A CA 1
ATOM 655 C C . CYS A 1 85 ? 22.863 3.169 -32.345 1.00 89.06 85 CYS A C 1
ATOM 657 O O . CYS A 1 85 ? 22.202 2.796 -31.377 1.00 89.06 85 CYS A O 1
ATOM 659 N N . VAL A 1 86 ? 24.187 2.978 -32.414 1.00 90.38 86 VAL A N 1
ATOM 660 C CA . VAL A 1 86 ? 24.946 2.257 -31.373 1.00 90.38 86 VAL A CA 1
ATOM 661 C C . VAL A 1 86 ? 24.823 2.951 -30.012 1.00 90.38 86 VAL A C 1
ATOM 663 O O . VAL A 1 86 ? 24.630 2.288 -28.989 1.00 90.38 86 VAL A O 1
ATOM 666 N N . GLN A 1 87 ? 24.881 4.286 -29.990 1.00 93.12 87 GLN A N 1
ATOM 667 C CA . GLN A 1 87 ? 24.690 5.070 -28.772 1.00 93.12 87 GLN A CA 1
ATOM 668 C C . GLN A 1 87 ? 23.280 4.892 -28.188 1.00 93.12 87 GLN A C 1
ATOM 670 O O . GLN A 1 87 ? 23.160 4.598 -27.000 1.00 93.12 87 GLN A O 1
ATOM 675 N N . LEU A 1 88 ? 22.228 5.006 -29.008 1.00 94.31 88 LEU A N 1
ATOM 676 C CA . LEU A 1 88 ? 20.841 4.798 -28.571 1.00 94.31 88 LEU A CA 1
ATOM 677 C C . LEU A 1 88 ? 20.618 3.376 -28.051 1.00 94.31 88 LEU A C 1
ATOM 679 O O . LEU A 1 88 ? 20.061 3.198 -26.973 1.00 94.31 88 LEU A O 1
ATOM 683 N N . ARG A 1 89 ? 21.117 2.356 -28.758 1.00 94.19 89 ARG A N 1
ATOM 684 C CA . ARG A 1 89 ? 21.032 0.955 -28.315 1.00 94.19 89 ARG A CA 1
ATOM 685 C C . ARG A 1 89 ? 21.699 0.755 -26.953 1.00 94.19 89 ARG A C 1
ATOM 687 O O . ARG A 1 89 ? 21.146 0.072 -26.096 1.00 94.19 89 ARG A O 1
ATOM 694 N N . THR A 1 90 ? 22.853 1.383 -26.730 1.00 95.94 90 THR A N 1
ATOM 695 C CA . THR A 1 90 ? 23.552 1.344 -25.434 1.00 95.94 90 THR A CA 1
ATOM 696 C C . THR A 1 90 ? 22.731 2.015 -24.328 1.00 95.94 90 THR A C 1
ATOM 698 O O . THR A 1 90 ? 22.644 1.484 -23.223 1.00 95.94 90 THR A O 1
ATOM 701 N N . GLN A 1 91 ? 22.084 3.148 -24.618 1.00 97.44 91 GLN A N 1
ATOM 702 C CA . GLN A 1 91 ? 21.197 3.829 -23.667 1.00 97.44 91 GLN A CA 1
ATOM 703 C C . GLN A 1 91 ? 19.964 2.986 -23.327 1.00 97.44 91 GLN A C 1
ATOM 705 O O . GLN A 1 91 ? 19.641 2.854 -22.151 1.00 97.44 91 GLN A O 1
ATOM 710 N N . VAL A 1 92 ? 19.329 2.356 -24.321 1.00 97.69 92 VAL A N 1
ATOM 711 C CA . VAL A 1 92 ? 18.198 1.433 -24.112 1.00 97.69 92 VAL A CA 1
ATOM 712 C C . VAL A 1 92 ? 18.613 0.250 -23.233 1.00 97.69 92 VAL A C 1
ATOM 714 O O . VAL A 1 92 ? 17.897 -0.100 -22.298 1.00 97.69 92 VAL A O 1
ATOM 717 N N . LEU A 1 93 ? 19.791 -0.339 -23.473 1.00 96.38 93 LEU A N 1
ATOM 718 C CA . LEU A 1 93 ? 20.332 -1.410 -22.627 1.00 96.38 93 LEU A CA 1
ATOM 719 C C . LEU A 1 93 ? 20.537 -0.954 -21.176 1.00 96.38 93 LEU A C 1
ATOM 721 O O . LEU A 1 93 ? 20.179 -1.687 -20.253 1.00 96.38 93 LEU A O 1
ATOM 725 N N . SER A 1 94 ? 21.080 0.250 -20.975 1.00 97.38 94 SER A N 1
ATOM 726 C CA . SER A 1 94 ? 21.250 0.832 -19.639 1.00 97.38 94 SER A CA 1
ATOM 727 C C . SER A 1 94 ? 19.905 1.064 -18.952 1.00 97.38 94 SER A C 1
ATOM 729 O O . SER A 1 94 ? 19.719 0.613 -17.828 1.00 97.38 94 SER A O 1
ATOM 731 N N . ALA A 1 95 ? 18.944 1.685 -19.641 1.00 97.56 95 ALA A N 1
ATOM 732 C CA . ALA A 1 95 ? 17.610 1.948 -19.103 1.00 97.56 95 ALA A CA 1
ATOM 733 C C . ALA A 1 95 ? 16.872 0.649 -18.738 1.00 97.56 95 ALA A C 1
ATOM 735 O O . ALA A 1 95 ? 16.242 0.563 -17.687 1.00 97.56 95 ALA A O 1
ATOM 736 N N . LYS A 1 96 ? 17.022 -0.411 -19.544 1.00 97.19 96 LYS A N 1
ATOM 737 C CA . LYS A 1 96 ? 16.473 -1.743 -19.244 1.00 97.19 96 LYS A CA 1
ATOM 738 C C . LYS A 1 96 ? 17.111 -2.363 -17.993 1.00 97.19 96 LYS A C 1
ATOM 740 O O . LYS A 1 96 ? 16.421 -2.992 -17.189 1.00 97.19 96 LYS A O 1
ATOM 745 N N . ALA A 1 97 ? 18.419 -2.182 -17.801 1.00 96.88 97 ALA A N 1
ATOM 746 C CA . ALA A 1 97 ? 19.110 -2.622 -16.589 1.00 96.88 97 ALA A CA 1
ATOM 747 C C . ALA A 1 97 ? 18.663 -1.828 -15.347 1.00 96.88 97 ALA A C 1
ATOM 749 O O . ALA A 1 97 ? 18.441 -2.422 -14.288 1.00 96.88 97 ALA A O 1
ATOM 750 N N . ASP A 1 98 ? 18.473 -0.516 -15.485 1.00 97.25 98 ASP A N 1
ATOM 751 C CA . ASP A 1 98 ? 17.965 0.349 -14.418 1.00 97.25 98 ASP A CA 1
ATOM 752 C C . ASP A 1 98 ? 16.522 -0.009 -14.039 1.00 97.25 98 ASP A C 1
ATOM 754 O O . ASP A 1 98 ? 16.222 -0.158 -12.854 1.00 97.25 98 ASP A O 1
ATOM 758 N N . LEU A 1 99 ? 15.649 -0.259 -15.020 1.00 97.75 99 LEU A N 1
ATOM 759 C CA . LEU A 1 99 ? 14.280 -0.721 -14.785 1.00 97.75 99 LEU A CA 1
ATOM 760 C C . LEU A 1 99 ? 14.257 -2.045 -14.010 1.00 97.75 99 LEU A C 1
ATOM 762 O O . LEU A 1 99 ? 13.525 -2.181 -13.030 1.00 97.75 99 LEU A O 1
ATOM 766 N N . LYS A 1 100 ? 15.126 -2.998 -14.374 1.00 97.44 100 LYS A N 1
ATOM 767 C CA . LYS A 1 100 ? 15.281 -4.258 -13.631 1.00 97.44 100 LYS A CA 1
ATOM 768 C C . LYS A 1 100 ? 15.693 -4.015 -12.177 1.00 97.44 100 LYS A C 1
ATOM 770 O O . LYS A 1 100 ? 15.168 -4.663 -11.275 1.00 97.44 100 LYS A O 1
ATOM 775 N N . LYS A 1 101 ? 16.603 -3.069 -11.932 1.00 97.62 101 LYS A N 1
ATOM 776 C CA . LYS A 1 101 ? 17.018 -2.686 -10.575 1.00 97.62 101 LYS A CA 1
ATOM 777 C C . LYS A 1 101 ? 15.874 -2.051 -9.780 1.00 97.62 101 LYS A C 1
ATOM 779 O O . LYS A 1 101 ? 15.763 -2.317 -8.587 1.00 97.62 101 LYS A O 1
ATOM 784 N N . ILE A 1 102 ? 15.040 -1.229 -10.419 1.00 97.75 102 ILE A N 1
ATOM 785 C CA . ILE A 1 102 ? 13.860 -0.618 -9.790 1.00 97.75 102 ILE A CA 1
ATOM 786 C C . ILE A 1 102 ? 12.840 -1.696 -9.417 1.00 97.75 102 ILE A C 1
ATOM 788 O O . ILE A 1 102 ? 12.390 -1.715 -8.274 1.00 97.75 102 ILE A O 1
ATOM 792 N N . ILE A 1 103 ? 12.532 -2.628 -10.324 1.00 97.19 103 ILE A N 1
ATOM 793 C CA . ILE A 1 103 ? 11.618 -3.749 -10.047 1.00 97.19 103 ILE A CA 1
ATOM 794 C C . ILE A 1 103 ? 12.118 -4.597 -8.870 1.00 97.19 103 ILE A C 1
ATOM 796 O O . ILE A 1 103 ? 11.337 -4.959 -7.998 1.00 97.19 103 ILE A O 1
ATOM 800 N N . SER A 1 104 ? 13.424 -4.872 -8.796 1.00 96.69 104 SER A N 1
ATOM 801 C CA . SER A 1 104 ? 14.033 -5.596 -7.669 1.00 96.69 104 SER A CA 1
ATOM 802 C C . SER A 1 104 ? 14.242 -4.749 -6.403 1.00 96.69 104 SER A C 1
ATOM 804 O O . SER A 1 104 ? 14.873 -5.224 -5.459 1.00 96.69 104 SER A O 1
ATOM 806 N N . SER A 1 105 ? 13.799 -3.491 -6.369 1.00 97.19 105 SER A N 1
ATOM 807 C CA . SER A 1 105 ? 14.003 -2.627 -5.205 1.00 97.19 105 SER A CA 1
ATOM 808 C C . SER A 1 105 ? 13.077 -2.998 -4.046 1.00 97.19 105 SER A C 1
ATOM 810 O O . SER A 1 105 ? 11.973 -3.500 -4.251 1.00 97.19 105 SER A O 1
ATOM 812 N N . GLN A 1 106 ? 13.508 -2.692 -2.818 1.00 94.69 106 GLN A N 1
ATOM 813 C CA . GLN A 1 106 ? 12.722 -2.985 -1.618 1.00 94.69 106 GLN A CA 1
ATOM 814 C C . GLN A 1 106 ? 11.348 -2.303 -1.644 1.00 94.69 106 GLN A C 1
ATOM 816 O O . GLN A 1 106 ? 10.362 -2.930 -1.291 1.00 94.69 106 GLN A O 1
ATOM 821 N N . ASN A 1 107 ? 11.253 -1.058 -2.123 1.00 94.56 107 ASN A N 1
ATOM 822 C CA . ASN A 1 107 ? 9.969 -0.352 -2.172 1.00 94.56 107 ASN A CA 1
ATOM 823 C C . ASN A 1 107 ? 8.970 -1.042 -3.110 1.00 94.56 107 ASN A C 1
ATOM 825 O O . ASN A 1 107 ? 7.796 -1.147 -2.772 1.00 94.56 107 ASN A O 1
ATOM 829 N N . VAL A 1 108 ? 9.420 -1.519 -4.277 1.00 96.69 108 VAL A N 1
ATOM 830 C CA . VAL A 1 108 ? 8.551 -2.257 -5.209 1.00 96.69 108 VAL A CA 1
ATOM 831 C C . VAL A 1 108 ? 8.167 -3.613 -4.623 1.00 96.69 108 VAL A C 1
ATOM 833 O O . VAL A 1 108 ? 7.007 -4.005 -4.724 1.00 96.69 108 VAL A O 1
ATOM 836 N N . HIS A 1 109 ? 9.103 -4.295 -3.959 1.00 95.19 109 HIS A N 1
ATOM 837 C CA . HIS A 1 109 ? 8.816 -5.529 -3.232 1.00 95.19 109 HIS A CA 1
ATOM 838 C C . HIS A 1 109 ? 7.747 -5.310 -2.148 1.00 95.19 109 HIS A C 1
ATOM 840 O O . HIS A 1 109 ? 6.708 -5.963 -2.174 1.00 95.19 109 HIS A O 1
ATOM 846 N N . ASP A 1 110 ? 7.943 -4.343 -1.254 1.00 93.12 110 ASP A N 1
ATOM 847 C CA . ASP A 1 110 ? 7.011 -4.046 -0.162 1.00 93.12 110 ASP A CA 1
ATOM 848 C C . ASP A 1 110 ? 5.643 -3.595 -0.688 1.00 93.12 110 ASP A C 1
ATOM 850 O O . ASP A 1 110 ? 4.608 -4.003 -0.162 1.00 93.12 110 ASP A O 1
ATOM 854 N N . ALA A 1 111 ? 5.620 -2.793 -1.758 1.00 95.06 111 ALA A N 1
ATOM 855 C CA . ALA A 1 111 ? 4.388 -2.391 -2.433 1.00 95.06 111 ALA A CA 1
ATOM 856 C C . ALA A 1 111 ? 3.655 -3.593 -3.051 1.00 95.06 111 ALA A C 1
ATOM 858 O O . ALA A 1 111 ? 2.430 -3.655 -2.994 1.00 95.06 111 ALA A O 1
ATOM 859 N N . SER A 1 112 ? 4.384 -4.578 -3.585 1.00 94.81 112 SER A N 1
ATOM 860 C CA . SER A 1 112 ? 3.798 -5.790 -4.175 1.00 94.81 112 SER A CA 1
ATOM 861 C C . SER A 1 112 ? 3.139 -6.728 -3.162 1.00 94.81 112 SER A C 1
ATOM 863 O O . SER A 1 112 ? 2.280 -7.530 -3.533 1.00 94.81 112 SER A O 1
ATOM 865 N N . GLU A 1 113 ? 3.489 -6.613 -1.880 1.00 93.06 113 GLU A N 1
ATOM 866 C CA . GLU A 1 113 ? 2.820 -7.356 -0.812 1.00 93.06 113 GLU A CA 1
ATOM 867 C C . GLU A 1 113 ? 1.456 -6.762 -0.433 1.00 93.06 113 GLU A C 1
ATOM 869 O O . GLU A 1 113 ? 0.637 -7.459 0.168 1.00 93.06 113 GLU A O 1
ATOM 874 N N . ILE A 1 114 ? 1.196 -5.500 -0.794 1.00 92.44 114 ILE A N 1
ATOM 875 C CA . ILE A 1 114 ? -0.045 -4.794 -0.477 1.00 92.44 114 ILE A CA 1
ATOM 876 C C . ILE A 1 114 ? -1.111 -5.151 -1.515 1.00 92.44 114 ILE A C 1
ATOM 878 O O . ILE A 1 114 ? -0.979 -4.858 -2.704 1.00 92.44 114 ILE A O 1
ATOM 882 N N . LYS A 1 115 ? -2.205 -5.769 -1.061 1.00 90.88 115 LYS A N 1
ATOM 883 C CA . LYS A 1 115 ? -3.303 -6.217 -1.933 1.00 90.88 115 LYS A CA 1
ATOM 884 C C . LYS A 1 115 ? -4.568 -5.413 -1.685 1.00 90.88 115 LYS A C 1
ATOM 886 O O . LYS A 1 115 ? -4.864 -5.079 -0.545 1.00 90.88 115 LYS A O 1
ATOM 891 N N . SER A 1 116 ? -5.396 -5.213 -2.711 1.00 89.88 116 SER A N 1
ATOM 892 C CA . SER A 1 116 ? -6.703 -4.550 -2.555 1.00 89.88 116 SER A CA 1
ATOM 893 C C . SER A 1 116 ? -7.603 -5.260 -1.531 1.00 89.88 116 SER A C 1
ATOM 895 O O . SER A 1 116 ? -8.379 -4.611 -0.839 1.00 89.88 116 SER A O 1
ATOM 897 N N . SER A 1 117 ? -7.448 -6.581 -1.364 1.00 89.00 117 SER A N 1
ATOM 898 C CA . SER A 1 117 ? -8.143 -7.390 -0.347 1.00 89.00 117 SER A CA 1
ATOM 899 C C . SER A 1 117 ? -7.744 -7.082 1.098 1.00 89.00 117 SER A C 1
ATOM 901 O O . SER A 1 117 ? -8.399 -7.547 2.024 1.00 89.00 117 SER A O 1
ATOM 903 N N . ASP A 1 118 ? -6.654 -6.348 1.307 1.00 85.69 118 ASP A N 1
ATOM 904 C CA . ASP A 1 118 ? -6.198 -5.944 2.637 1.00 85.69 118 ASP A CA 1
ATOM 905 C C . ASP A 1 118 ? -6.997 -4.771 3.208 1.00 85.69 118 ASP A C 1
ATOM 907 O O . ASP A 1 118 ? -6.828 -4.423 4.380 1.00 85.69 118 ASP A O 1
ATOM 911 N N . PHE A 1 119 ? -7.846 -4.169 2.376 1.00 86.69 119 PHE A N 1
ATOM 912 C CA . PHE A 1 119 ? -8.538 -2.922 2.627 1.00 86.69 119 PHE A CA 1
ATOM 913 C C . PHE A 1 119 ? -10.050 -3.138 2.622 1.00 86.69 119 PHE A C 1
ATOM 915 O O . PHE A 1 119 ? -10.646 -3.513 1.610 1.00 86.69 119 PHE A O 1
ATOM 922 N N . ASP A 1 120 ? -10.679 -2.845 3.759 1.00 83.44 120 ASP A N 1
ATOM 923 C CA . ASP A 1 120 ? -12.136 -2.854 3.895 1.00 83.44 120 ASP A CA 1
ATOM 924 C C . ASP A 1 120 ? -12.771 -1.679 3.111 1.00 83.44 120 ASP A C 1
ATOM 926 O O . ASP A 1 120 ? -12.101 -0.930 2.396 1.00 83.44 120 ASP A O 1
ATOM 930 N N . ALA A 1 121 ? -14.089 -1.490 3.222 1.00 80.12 121 ALA A N 1
ATOM 931 C CA . ALA A 1 121 ? -14.791 -0.366 2.586 1.00 80.12 121 ALA A CA 1
ATOM 932 C C . ALA A 1 121 ? -14.285 1.021 3.047 1.00 80.12 121 ALA A C 1
ATOM 934 O O . ALA A 1 121 ? -14.411 1.999 2.325 1.00 80.12 121 ALA A O 1
ATOM 935 N N . ASP A 1 122 ? -13.644 1.112 4.215 1.00 76.75 122 ASP A N 1
ATOM 936 C CA . ASP A 1 122 ? -13.158 2.381 4.781 1.00 76.75 122 ASP A CA 1
ATOM 937 C C . ASP A 1 122 ? -11.877 2.928 4.101 1.00 76.75 122 ASP A C 1
ATOM 939 O O . ASP A 1 122 ? -11.304 3.921 4.558 1.00 76.75 122 ASP A O 1
ATOM 943 N N . PHE A 1 123 ? -11.393 2.267 3.043 1.00 86.56 123 PHE A N 1
ATOM 944 C CA . PHE A 1 123 ? -10.065 2.468 2.445 1.00 86.56 123 PHE A CA 1
ATOM 945 C C . PHE A 1 123 ? -10.096 2.595 0.914 1.00 86.56 123 PHE A C 1
ATOM 947 O O . PHE A 1 123 ? -9.113 2.272 0.246 1.00 86.56 123 PHE A O 1
ATOM 954 N N . ASP A 1 124 ? -11.206 3.053 0.335 1.00 81.31 124 ASP A N 1
ATOM 955 C CA . ASP A 1 124 ? -11.376 3.084 -1.126 1.00 81.31 124 ASP A CA 1
ATOM 956 C C . ASP A 1 124 ? -10.263 3.859 -1.853 1.00 81.31 124 ASP A C 1
ATOM 958 O O . ASP A 1 124 ? -9.735 3.371 -2.847 1.00 81.31 124 ASP A O 1
ATOM 962 N N . SER A 1 125 ? -9.772 4.966 -1.284 1.00 79.62 125 SER A N 1
ATOM 963 C CA . SER A 1 125 ? -8.647 5.723 -1.860 1.00 79.62 125 SER A CA 1
ATOM 964 C C . SER A 1 125 ? -7.331 4.940 -1.937 1.00 79.62 125 SER A C 1
ATOM 966 O O . SER A 1 125 ? -6.447 5.301 -2.707 1.00 79.62 125 SER A O 1
ATOM 968 N N . VAL A 1 126 ? -7.150 3.909 -1.105 1.00 89.50 126 VAL A N 1
ATOM 969 C CA . VAL A 1 126 ? -5.945 3.067 -1.141 1.00 89.50 126 VAL A CA 1
ATOM 970 C C . VAL A 1 126 ? -6.059 2.019 -2.243 1.00 89.50 126 VAL A C 1
ATOM 972 O O . VAL A 1 126 ? -5.056 1.709 -2.882 1.00 89.50 126 VAL A O 1
ATOM 975 N N . LYS A 1 127 ? -7.270 1.514 -2.510 1.00 91.94 127 LYS A N 1
ATOM 976 C CA . LYS A 1 127 ? -7.512 0.538 -3.583 1.00 91.94 127 LYS A CA 1
ATOM 977 C C . LYS A 1 127 ? -7.153 1.127 -4.946 1.00 91.94 127 LYS A C 1
ATOM 979 O O . LYS A 1 127 ? -6.416 0.481 -5.680 1.00 91.94 127 LYS A O 1
ATOM 984 N N . ASP A 1 128 ? -7.519 2.385 -5.198 1.00 91.19 128 ASP A N 1
ATOM 985 C CA . ASP A 1 128 ? -7.108 3.104 -6.413 1.00 91.19 128 ASP A CA 1
ATOM 986 C C . ASP A 1 128 ? -5.574 3.122 -6.573 1.00 91.19 128 ASP A C 1
ATOM 988 O O . ASP A 1 128 ? -5.038 2.842 -7.643 1.00 91.19 128 ASP A O 1
ATOM 992 N N . THR A 1 129 ? -4.833 3.367 -5.483 1.00 94.69 129 THR A N 1
ATOM 993 C CA . THR A 1 129 ? -3.360 3.361 -5.533 1.00 94.69 129 THR A CA 1
ATOM 994 C C . THR A 1 129 ? -2.749 1.970 -5.712 1.00 94.69 129 THR A C 1
ATOM 996 O O . THR A 1 129 ? -1.623 1.868 -6.204 1.00 94.69 129 THR A O 1
ATOM 999 N N . VAL A 1 130 ? -3.459 0.902 -5.323 1.00 95.94 130 VAL A N 1
ATOM 1000 C CA . VAL A 1 130 ? -3.033 -0.479 -5.605 1.00 95.94 130 VAL A CA 1
ATOM 1001 C C . VAL A 1 130 ? -3.140 -0.743 -7.103 1.00 95.94 130 VAL A C 1
ATOM 1003 O O . VAL A 1 130 ? -2.189 -1.252 -7.696 1.00 95.94 130 VAL A O 1
ATOM 1006 N N . ASP A 1 131 ? -4.253 -0.346 -7.718 1.00 94.69 131 ASP A N 1
ATOM 1007 C CA . ASP A 1 131 ? -4.498 -0.537 -9.148 1.00 94.69 131 ASP A CA 1
ATOM 1008 C C . ASP A 1 131 ? -3.482 0.252 -9.999 1.00 94.69 131 ASP A C 1
ATOM 1010 O O . ASP A 1 131 ? -2.894 -0.296 -10.937 1.00 94.69 131 ASP A O 1
ATOM 1014 N N . ASP A 1 132 ? -3.177 1.498 -9.619 1.00 96.00 132 ASP A N 1
ATOM 1015 C CA . ASP A 1 132 ? -2.142 2.323 -10.264 1.00 96.00 132 ASP A CA 1
ATOM 1016 C C . ASP A 1 132 ? -0.747 1.673 -10.212 1.00 96.00 132 ASP A C 1
ATOM 1018 O O . ASP A 1 132 ? 0.002 1.679 -11.200 1.00 96.00 132 ASP A O 1
ATOM 1022 N N . PHE A 1 133 ? -0.383 1.102 -9.059 1.00 98.12 133 PHE A N 1
ATOM 1023 C CA . PHE A 1 133 ? 0.881 0.387 -8.891 1.00 98.12 133 PHE A CA 1
ATOM 1024 C C . PHE A 1 133 ? 0.923 -0.891 -9.732 1.00 98.12 133 PHE A C 1
ATOM 1026 O O . PHE A 1 133 ? 1.904 -1.120 -10.439 1.00 98.12 133 PHE A O 1
ATOM 1033 N N . GLN A 1 134 ? -0.140 -1.700 -9.711 1.00 97.25 134 GLN A N 1
ATOM 1034 C CA . GLN A 1 134 ? -0.217 -2.929 -10.505 1.00 97.25 134 GLN A CA 1
ATOM 1035 C C . GLN A 1 134 ? -0.122 -2.637 -12.004 1.00 97.25 134 GLN A C 1
ATOM 1037 O O . GLN A 1 134 ? 0.614 -3.316 -12.718 1.00 97.25 134 GLN A O 1
ATOM 1042 N N . SER A 1 135 ? -0.811 -1.595 -12.471 1.00 97.44 135 SER A N 1
ATOM 1043 C CA . SER A 1 135 ? -0.727 -1.115 -13.850 1.00 97.44 135 SER A CA 1
ATOM 1044 C C . SER A 1 135 ? 0.711 -0.735 -14.218 1.00 97.44 135 SER A C 1
ATOM 1046 O O . SER A 1 135 ? 1.267 -1.263 -15.182 1.00 97.44 135 SER A O 1
ATOM 1048 N N . SER A 1 136 ? 1.364 0.093 -13.394 1.00 97.75 136 SER A N 1
ATOM 1049 C CA . SER A 1 136 ? 2.755 0.518 -13.611 1.00 97.75 136 SER A CA 1
ATOM 1050 C C . SER A 1 136 ? 3.742 -0.656 -13.603 1.00 97.75 136 SER A C 1
ATOM 1052 O O . SER A 1 136 ? 4.659 -0.706 -14.421 1.00 97.75 136 SER A O 1
ATOM 1054 N N . LEU A 1 137 ? 3.548 -1.624 -12.703 1.00 98.00 137 LEU A N 1
ATOM 1055 C CA . LEU A 1 137 ? 4.371 -2.829 -12.617 1.00 98.00 137 LEU A CA 1
ATOM 1056 C C . LEU A 1 137 ? 4.195 -3.729 -13.846 1.00 98.00 137 LEU A C 1
ATOM 1058 O O . LEU A 1 137 ? 5.171 -4.310 -14.321 1.00 98.00 137 LEU A O 1
ATOM 1062 N N . ASN A 1 138 ? 2.977 -3.837 -14.379 1.00 97.69 138 ASN A N 1
ATOM 1063 C CA . ASN A 1 138 ? 2.709 -4.609 -15.591 1.00 97.69 138 ASN A CA 1
ATOM 1064 C C . ASN A 1 138 ? 3.402 -3.993 -16.811 1.00 97.69 138 ASN A C 1
ATOM 1066 O O . ASN A 1 138 ? 4.133 -4.709 -17.492 1.00 97.69 138 ASN A O 1
ATOM 1070 N N . TYR A 1 139 ? 3.266 -2.678 -17.025 1.00 97.25 139 TYR A N 1
ATOM 1071 C CA . TYR A 1 139 ? 3.970 -1.980 -18.109 1.00 97.25 139 TYR A CA 1
ATOM 1072 C C . TYR A 1 139 ? 5.489 -2.153 -18.007 1.00 97.25 139 TYR A C 1
ATOM 1074 O O . TYR A 1 139 ? 6.127 -2.598 -18.959 1.00 97.25 139 TYR A O 1
ATOM 1082 N N . ALA A 1 140 ? 6.055 -1.941 -16.816 1.00 97.06 140 ALA A N 1
ATOM 1083 C CA . ALA A 1 140 ? 7.480 -2.139 -16.567 1.00 97.06 140 ALA A CA 1
ATOM 1084 C C . ALA A 1 140 ? 7.952 -3.578 -16.872 1.00 97.06 140 ALA A C 1
ATOM 1086 O O . ALA A 1 140 ? 9.025 -3.787 -17.441 1.00 97.06 140 ALA A O 1
ATOM 1087 N N . ASN A 1 141 ? 7.160 -4.590 -16.508 1.00 96.94 141 ASN A N 1
ATOM 1088 C CA . ASN A 1 141 ? 7.482 -5.987 -16.800 1.00 96.94 141 ASN A CA 1
ATOM 1089 C C . ASN A 1 141 ? 7.377 -6.323 -18.292 1.00 96.94 141 ASN A C 1
ATOM 1091 O O . ASN A 1 141 ? 8.172 -7.124 -18.787 1.00 96.94 141 ASN A O 1
ATOM 1095 N N . ASP A 1 142 ? 6.417 -5.744 -19.008 1.00 96.25 142 ASP A N 1
ATOM 1096 C CA . ASP A 1 142 ? 6.281 -5.936 -20.451 1.00 96.25 142 ASP A CA 1
ATOM 1097 C C . ASP A 1 142 ? 7.432 -5.268 -21.212 1.00 96.25 142 ASP A C 1
ATOM 1099 O O . ASP A 1 142 ? 8.033 -5.881 -22.097 1.00 96.25 142 ASP A O 1
ATOM 1103 N N . ASP A 1 143 ? 7.866 -4.093 -20.765 1.00 93.12 143 ASP A N 1
ATOM 1104 C CA . ASP A 1 143 ? 9.062 -3.420 -21.268 1.00 93.12 143 ASP A CA 1
ATOM 1105 C C . ASP A 1 143 ? 10.347 -4.236 -21.071 1.00 93.12 143 ASP A C 1
ATOM 1107 O O . ASP A 1 143 ? 11.229 -4.259 -21.940 1.00 93.12 143 ASP A O 1
ATOM 1111 N N . LEU A 1 144 ? 10.454 -4.988 -19.971 1.00 93.75 144 LEU A N 1
ATOM 1112 C CA . LEU A 1 144 ? 11.567 -5.918 -19.777 1.00 93.75 144 LEU A CA 1
ATOM 1113 C C . LEU A 1 144 ? 11.543 -7.105 -20.755 1.00 93.75 144 LEU A C 1
ATOM 1115 O O . LEU A 1 144 ? 12.609 -7.651 -21.064 1.00 93.75 144 LEU A O 1
ATOM 1119 N N . LYS A 1 145 ? 10.374 -7.501 -21.265 1.00 94.38 145 LYS A N 1
ATOM 1120 C CA . LYS A 1 145 ? 10.247 -8.584 -22.256 1.00 94.38 145 LYS A CA 1
ATOM 1121 C C . LYS A 1 145 ? 10.531 -8.104 -23.677 1.00 94.38 145 LYS A C 1
ATOM 1123 O O . LYS A 1 145 ? 10.965 -8.911 -24.491 1.00 94.38 145 LYS A O 1
ATOM 1128 N N . ASN A 1 146 ? 10.344 -6.816 -23.962 1.00 91.56 146 ASN A N 1
ATOM 1129 C CA . ASN A 1 146 ? 10.555 -6.252 -25.294 1.00 91.56 146 ASN A CA 1
ATOM 1130 C C . ASN A 1 146 ? 12.012 -6.403 -25.764 1.00 91.56 146 ASN A C 1
ATOM 1132 O O . ASN A 1 146 ? 12.963 -6.018 -25.066 1.00 91.56 146 ASN A O 1
ATOM 1136 N N . ASP A 1 147 ? 12.186 -6.940 -26.971 1.00 90.25 147 ASP A N 1
ATOM 1137 C CA . ASP A 1 147 ? 13.491 -7.068 -27.617 1.00 90.25 147 ASP A CA 1
ATOM 1138 C C . ASP A 1 147 ? 14.066 -5.700 -28.005 1.00 90.25 147 ASP A C 1
ATOM 1140 O O . ASP A 1 147 ? 13.348 -4.724 -28.235 1.00 90.25 147 ASP A O 1
ATOM 1144 N N . ILE A 1 148 ? 15.396 -5.619 -28.081 1.00 90.75 148 ILE A N 1
ATOM 1145 C CA . ILE A 1 148 ? 16.103 -4.400 -28.487 1.00 90.75 148 ILE A CA 1
ATOM 1146 C C . ILE A 1 148 ? 16.576 -4.584 -29.926 1.00 90.75 148 ILE A C 1
ATOM 1148 O O . ILE A 1 148 ? 17.408 -5.449 -30.210 1.00 90.75 148 ILE A O 1
ATOM 1152 N N . SER A 1 149 ? 16.074 -3.738 -30.828 1.00 87.69 149 SER A N 1
ATOM 1153 C CA . SER A 1 149 ? 16.391 -3.795 -32.262 1.00 87.69 149 SER A CA 1
ATOM 1154 C C . SER A 1 149 ? 17.889 -3.625 -32.528 1.00 87.69 149 SER A C 1
ATOM 1156 O O . SER A 1 149 ? 18.517 -2.702 -32.000 1.00 87.69 149 SER A O 1
ATOM 1158 N N . ASP A 1 150 ? 18.469 -4.516 -33.335 1.00 87.06 150 ASP A N 1
ATOM 1159 C CA . ASP A 1 150 ? 19.869 -4.429 -33.767 1.00 87.06 150 ASP A CA 1
ATOM 1160 C C . ASP A 1 150 ? 20.114 -3.226 -34.675 1.00 87.06 150 ASP A C 1
ATOM 1162 O O . ASP A 1 150 ? 19.253 -2.818 -35.455 1.00 87.06 150 ASP A O 1
ATOM 1166 N N . CYS A 1 151 ? 21.315 -2.654 -34.570 1.00 87.25 151 CYS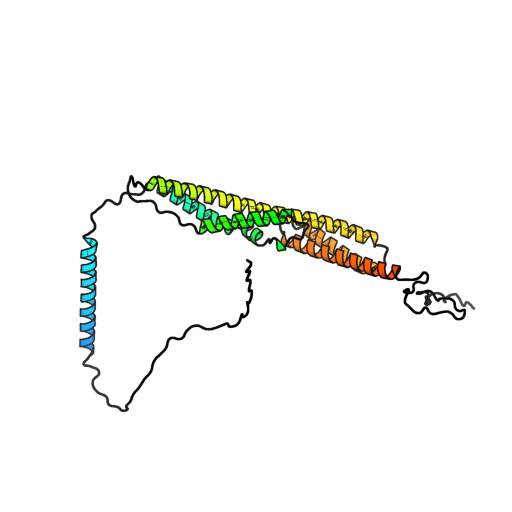 A N 1
ATOM 1167 C CA . CYS A 1 151 ? 21.709 -1.553 -35.433 1.00 87.25 151 CYS A CA 1
ATOM 1168 C C . CYS A 1 151 ? 22.087 -2.073 -36.821 1.00 87.25 151 CYS A C 1
ATOM 1170 O O . CYS A 1 151 ? 22.985 -2.914 -36.919 1.00 87.25 151 CYS A O 1
ATOM 1172 N N . PRO A 1 152 ? 21.451 -1.570 -37.893 1.00 83.56 152 PRO A N 1
ATOM 1173 C CA . PRO A 1 152 ? 21.738 -2.033 -39.238 1.00 83.56 152 PRO A CA 1
ATOM 1174 C C . PRO A 1 152 ? 23.154 -1.627 -39.665 1.00 83.56 152 PRO A C 1
ATOM 1176 O O . PRO A 1 152 ? 23.638 -0.539 -39.351 1.00 83.56 152 PRO A O 1
ATOM 1179 N N . VAL A 1 153 ? 23.802 -2.529 -40.394 1.00 79.81 153 VAL A N 1
ATOM 1180 C CA . VAL A 1 153 ? 25.179 -2.425 -40.898 1.00 79.81 153 VAL A CA 1
ATOM 1181 C C . VAL A 1 153 ? 25.159 -1.674 -42.241 1.00 79.81 153 VAL A C 1
ATOM 1183 O O . VAL A 1 153 ? 24.289 -1.919 -43.076 1.00 79.81 153 VAL A O 1
ATOM 1186 N N . GLY A 1 154 ? 26.099 -0.751 -42.458 1.00 63.03 154 GLY A N 1
ATOM 1187 C CA . GLY A 1 154 ? 26.214 0.074 -43.666 1.00 63.03 154 GLY A CA 1
ATOM 1188 C C . GLY A 1 154 ? 25.939 1.560 -43.411 1.00 63.03 154 GLY A C 1
ATOM 1189 O O . GLY A 1 154 ? 24.908 1.922 -42.848 1.00 63.03 154 GLY A O 1
ATOM 1190 N N . ALA A 1 155 ? 26.842 2.427 -43.890 1.00 50.97 155 ALA A N 1
ATOM 1191 C CA . ALA A 1 155 ? 26.924 3.865 -43.577 1.00 50.97 155 ALA A CA 1
ATOM 1192 C C . ALA A 1 155 ? 25.687 4.720 -43.947 1.00 50.97 155 ALA A C 1
ATOM 1194 O O . ALA A 1 155 ? 25.643 5.908 -43.633 1.00 50.97 155 ALA A O 1
ATOM 1195 N N . SER A 1 156 ? 24.687 4.134 -44.606 1.00 54.69 156 SER A N 1
ATOM 1196 C CA . SER A 1 156 ? 23.452 4.797 -45.032 1.00 54.69 156 SER A CA 1
ATOM 1197 C C . SER A 1 156 ? 22.307 3.801 -45.243 1.00 54.69 156 SER A C 1
ATOM 1199 O O . SER A 1 156 ? 21.552 3.937 -46.210 1.00 54.69 156 SER A O 1
ATOM 1201 N N . SER A 1 157 ? 22.202 2.749 -44.417 1.00 58.00 157 SER A N 1
ATOM 1202 C CA . SER A 1 157 ? 21.060 1.837 -44.550 1.00 58.00 157 SER A CA 1
ATOM 1203 C C . SER A 1 157 ? 19.757 2.641 -44.439 1.00 58.00 157 SER A C 1
ATOM 1205 O O . SER A 1 157 ? 19.590 3.462 -43.532 1.00 58.00 157 SER A O 1
ATOM 1207 N N . TYR A 1 158 ? 18.853 2.439 -45.401 1.00 62.25 158 TYR A N 1
ATOM 1208 C CA . TYR A 1 158 ? 17.544 3.099 -45.448 1.00 62.25 158 TYR A CA 1
ATOM 1209 C C . TYR A 1 158 ? 16.757 2.892 -44.141 1.00 62.25 158 TYR A C 1
ATOM 1211 O O . TYR A 1 158 ? 15.991 3.757 -43.722 1.00 62.25 158 TYR A O 1
ATOM 1219 N N . ASP A 1 159 ? 17.027 1.784 -43.449 1.00 63.66 159 ASP A N 1
ATOM 1220 C CA . ASP A 1 159 ? 16.384 1.416 -42.194 1.00 63.66 159 ASP A CA 1
ATOM 1221 C C . ASP A 1 159 ? 16.980 2.114 -40.958 1.00 63.66 159 ASP A C 1
ATOM 1223 O O . ASP A 1 159 ? 16.321 2.151 -39.918 1.00 63.66 159 ASP A O 1
ATOM 1227 N N . SER A 1 160 ? 18.182 2.711 -41.032 1.00 67.00 160 SER A N 1
ATOM 1228 C CA . SER A 1 160 ? 18.851 3.326 -39.868 1.00 67.00 160 SER A CA 1
ATOM 1229 C C . SER A 1 160 ? 18.004 4.408 -39.184 1.00 67.00 160 SER A C 1
ATOM 1231 O O . SER A 1 160 ? 17.854 4.331 -37.965 1.00 67.00 160 SER A O 1
ATOM 1233 N N . PRO A 1 161 ? 17.381 5.377 -39.889 1.00 75.81 161 PRO A N 1
ATOM 1234 C CA . PRO A 1 161 ? 16.499 6.352 -39.241 1.00 75.81 161 PRO A CA 1
ATOM 1235 C C . PRO A 1 161 ? 15.261 5.709 -38.594 1.00 75.81 161 PRO A C 1
ATOM 1237 O O . PRO A 1 161 ? 14.798 6.170 -37.553 1.00 75.81 161 PRO A O 1
ATOM 1240 N N . SER A 1 162 ? 14.739 4.623 -39.176 1.00 84.25 162 SER A N 1
ATOM 1241 C CA . SER A 1 162 ? 13.597 3.884 -38.619 1.00 84.25 162 SER A CA 1
ATOM 1242 C C . SER A 1 162 ? 13.973 3.161 -37.322 1.00 84.25 162 SER A C 1
ATOM 1244 O O . SER A 1 162 ? 13.248 3.253 -36.330 1.00 84.25 162 SER A O 1
ATOM 1246 N N . VAL A 1 163 ? 15.132 2.496 -37.296 1.00 87.38 163 VAL A N 1
ATOM 1247 C CA . VAL A 1 163 ? 15.658 1.820 -36.099 1.00 87.38 163 VAL A CA 1
ATOM 1248 C C . VAL A 1 163 ? 16.024 2.828 -35.010 1.00 87.38 163 VAL A C 1
ATOM 1250 O O . VAL A 1 163 ? 15.677 2.615 -33.853 1.00 87.38 163 VAL A O 1
ATOM 1253 N N . GLU A 1 164 ? 16.652 3.952 -35.360 1.00 90.31 164 GLU A N 1
ATOM 1254 C CA . GLU A 1 164 ? 16.951 5.025 -34.404 1.00 90.31 164 GLU A CA 1
ATOM 1255 C C . GLU A 1 164 ? 15.676 5.586 -33.754 1.00 90.31 164 GLU A C 1
ATOM 1257 O O . GLU A 1 164 ? 15.649 5.762 -32.538 1.00 90.31 164 GLU A O 1
ATOM 1262 N N . ASN A 1 165 ? 14.600 5.800 -34.522 1.00 91.06 165 ASN A N 1
ATOM 1263 C CA . ASN A 1 165 ? 13.315 6.245 -33.972 1.00 91.06 165 ASN A CA 1
ATOM 1264 C C . ASN A 1 165 ? 12.696 5.199 -33.034 1.00 91.06 165 ASN A C 1
ATOM 1266 O O . ASN A 1 165 ? 12.195 5.553 -31.969 1.00 91.06 165 ASN A O 1
ATOM 1270 N N . LYS A 1 166 ? 12.757 3.908 -33.392 1.00 92.25 166 LYS A N 1
ATOM 1271 C CA . LYS A 1 166 ? 12.283 2.821 -32.520 1.00 92.25 166 LYS A CA 1
ATOM 1272 C C . LYS A 1 166 ? 13.063 2.768 -31.208 1.00 92.25 166 LYS A C 1
ATOM 1274 O O . LYS A 1 166 ? 12.445 2.703 -30.153 1.00 92.25 166 LYS A O 1
ATOM 1279 N N . LEU A 1 167 ? 14.395 2.841 -31.268 1.00 94.81 167 LEU A N 1
ATOM 1280 C CA . LEU A 1 167 ? 15.250 2.850 -30.078 1.00 94.81 167 LEU A CA 1
ATOM 1281 C C . LEU A 1 167 ? 15.010 4.092 -29.213 1.00 94.81 167 LEU A C 1
ATOM 1283 O O . LEU A 1 167 ? 14.968 3.972 -27.995 1.00 94.81 167 LEU A O 1
ATOM 1287 N N . SER A 1 168 ? 14.810 5.265 -29.823 1.00 95.25 168 SER A N 1
ATOM 1288 C CA . SER A 1 168 ? 14.465 6.492 -29.093 1.00 95.25 168 SER A CA 1
ATOM 1289 C C . SER A 1 168 ? 13.127 6.355 -28.366 1.00 95.25 168 SER A C 1
ATOM 1291 O O . SER A 1 168 ? 13.057 6.609 -27.171 1.00 95.25 168 SER A O 1
ATOM 1293 N N . ASN A 1 169 ? 12.084 5.877 -29.052 1.00 95.00 169 ASN A N 1
ATOM 1294 C CA . ASN A 1 169 ? 10.771 5.667 -28.437 1.00 95.00 169 ASN A CA 1
ATOM 1295 C C . ASN A 1 169 ? 10.826 4.614 -27.319 1.00 95.00 169 ASN A C 1
ATOM 1297 O O . ASN A 1 169 ? 10.177 4.770 -26.287 1.00 95.00 169 ASN A O 1
ATOM 1301 N N . GLN A 1 170 ? 11.605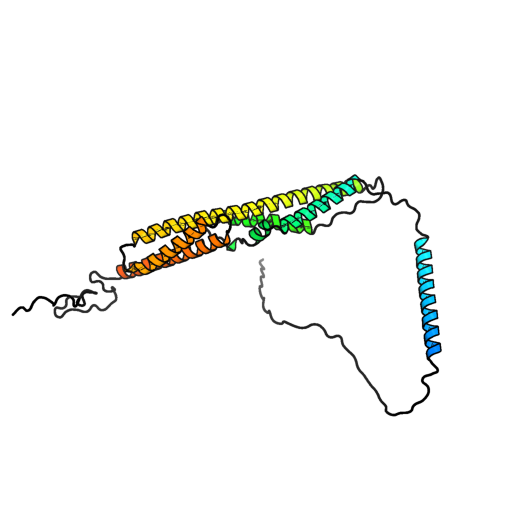 3.546 -27.514 1.00 96.19 170 GLN A N 1
ATOM 1302 C CA . GLN A 1 170 ? 11.812 2.515 -26.499 1.00 96.19 170 GLN A CA 1
ATOM 1303 C C . GLN A 1 170 ? 12.542 3.082 -25.276 1.00 96.19 170 GLN A C 1
ATOM 1305 O O . GLN A 1 170 ? 12.160 2.778 -24.153 1.00 96.19 170 GLN A O 1
ATOM 1310 N N . LEU A 1 171 ? 13.549 3.937 -25.476 1.00 97.44 171 LEU A N 1
ATOM 1311 C CA . LEU A 1 171 ? 14.238 4.629 -24.388 1.00 97.44 171 LEU A CA 1
ATOM 1312 C C . LEU A 1 171 ? 13.281 5.535 -23.598 1.00 97.44 171 LEU A C 1
ATOM 1314 O O . LEU A 1 171 ? 13.284 5.496 -22.369 1.00 97.44 171 LEU A O 1
ATOM 1318 N N . ASP A 1 172 ? 12.452 6.318 -24.290 1.00 97.06 172 ASP A N 1
ATOM 1319 C CA . ASP A 1 172 ? 11.469 7.201 -23.653 1.00 97.06 172 ASP A CA 1
ATOM 1320 C C . ASP A 1 172 ? 10.423 6.408 -22.856 1.00 97.06 172 ASP A C 1
ATOM 1322 O O . ASP A 1 172 ? 10.076 6.799 -21.740 1.00 97.06 172 ASP A O 1
ATOM 1326 N N . THR A 1 173 ? 9.966 5.274 -23.398 1.00 96.88 173 THR A N 1
ATOM 1327 C CA . THR A 1 173 ? 9.009 4.374 -22.730 1.00 96.88 173 THR A CA 1
ATOM 1328 C C . THR A 1 173 ? 9.625 3.768 -21.469 1.00 96.88 173 THR A C 1
ATOM 1330 O O . THR A 1 173 ? 9.079 3.960 -20.386 1.00 96.88 173 THR A O 1
ATOM 1333 N N . LEU A 1 174 ? 10.834 3.200 -21.570 1.00 97.94 174 LEU A N 1
ATOM 1334 C CA . LEU A 1 174 ? 11.555 2.625 -20.428 1.00 97.94 174 LEU A CA 1
ATOM 1335 C C . LEU A 1 174 ? 11.750 3.637 -19.293 1.00 97.94 174 LEU A C 1
ATOM 1337 O O . LEU A 1 174 ? 11.543 3.313 -18.125 1.00 97.94 174 LEU A O 1
ATOM 1341 N N . ASN A 1 175 ? 12.143 4.871 -19.625 1.00 97.62 175 ASN A N 1
ATOM 1342 C CA . AS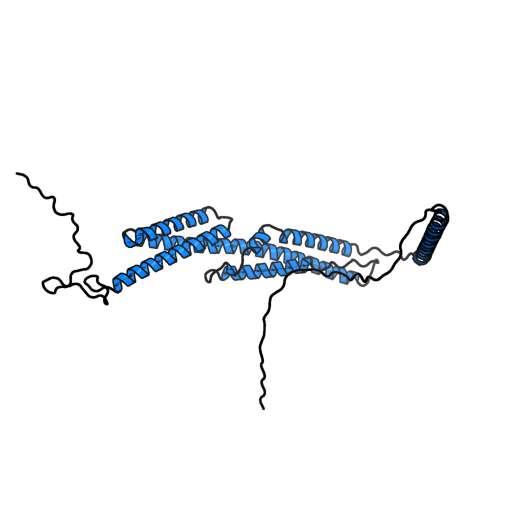N A 1 175 ? 12.335 5.926 -18.630 1.00 97.62 175 ASN A CA 1
ATOM 1343 C C . ASN A 1 175 ? 11.011 6.332 -17.970 1.00 97.62 175 ASN A C 1
ATOM 1345 O O . ASN A 1 175 ? 10.950 6.512 -16.752 1.00 97.62 175 ASN A O 1
ATOM 1349 N N . LYS A 1 176 ? 9.940 6.461 -18.761 1.00 97.69 176 LYS A N 1
ATOM 1350 C CA . LYS A 1 176 ? 8.609 6.804 -18.256 1.00 97.69 176 LYS A CA 1
ATOM 1351 C C . LYS A 1 176 ? 8.063 5.720 -17.330 1.00 97.69 176 LYS A C 1
ATOM 1353 O O . LYS A 1 176 ? 7.517 6.051 -16.274 1.00 97.69 176 LYS A O 1
ATOM 1358 N N . ASP A 1 177 ? 8.210 4.456 -17.701 1.00 97.75 177 ASP A N 1
ATOM 1359 C CA . ASP A 1 177 ? 7.672 3.333 -16.936 1.00 97.75 177 ASP A CA 1
ATOM 1360 C C . ASP A 1 177 ? 8.502 3.082 -15.670 1.00 97.75 177 ASP A C 1
ATOM 1362 O O . ASP A 1 177 ? 7.933 2.838 -14.605 1.00 97.75 177 ASP A O 1
ATOM 1366 N N . ALA A 1 178 ? 9.823 3.294 -15.725 1.00 97.69 178 ALA A N 1
ATOM 1367 C CA . ALA A 1 178 ? 10.688 3.340 -14.545 1.00 97.69 178 ALA A CA 1
ATOM 1368 C C . ALA A 1 178 ? 10.240 4.408 -13.530 1.00 97.69 178 ALA A C 1
ATOM 1370 O O . ALA A 1 178 ? 10.073 4.118 -12.339 1.00 97.69 178 ALA A O 1
ATOM 1371 N N . ASP A 1 179 ? 10.014 5.639 -13.995 1.00 97.88 179 ASP A N 1
ATOM 1372 C CA . ASP A 1 179 ? 9.557 6.743 -13.149 1.00 97.88 179 ASP A CA 1
ATOM 1373 C C . ASP A 1 179 ? 8.152 6.499 -12.588 1.00 97.88 179 ASP A C 1
ATOM 1375 O O . ASP A 1 179 ? 7.878 6.821 -11.427 1.00 97.88 179 ASP A O 1
ATOM 1379 N N . SER A 1 180 ? 7.258 5.937 -13.403 1.00 98.00 180 SER A N 1
ATOM 1380 C CA . SER A 1 180 ? 5.877 5.638 -13.015 1.00 98.00 180 SER A CA 1
ATOM 1381 C C . SER A 1 180 ? 5.822 4.530 -11.968 1.00 98.00 180 SER A C 1
ATOM 1383 O O . SER A 1 180 ? 5.139 4.686 -10.955 1.00 98.00 180 SER A O 1
ATOM 1385 N N . LEU A 1 181 ? 6.606 3.460 -12.138 1.00 98.50 181 LEU A N 1
ATOM 1386 C CA . LEU A 1 181 ? 6.719 2.381 -11.156 1.00 98.50 181 LEU A CA 1
ATOM 1387 C C . LEU A 1 181 ? 7.256 2.896 -9.818 1.00 98.50 181 LEU A C 1
ATOM 1389 O O . LEU A 1 181 ? 6.675 2.615 -8.774 1.00 98.50 181 LEU A O 1
ATOM 1393 N N . LYS A 1 182 ? 8.316 3.713 -9.838 1.00 97.94 182 LYS A N 1
ATOM 1394 C CA . LYS A 1 182 ? 8.884 4.288 -8.612 1.00 97.94 182 LYS A CA 1
ATOM 1395 C C . LYS A 1 182 ? 7.886 5.190 -7.879 1.00 97.94 182 LYS A C 1
ATOM 1397 O O . LYS A 1 182 ? 7.731 5.098 -6.663 1.00 97.94 182 LYS A O 1
ATOM 1402 N N . LYS A 1 183 ? 7.197 6.071 -8.611 1.00 97.88 183 LYS A N 1
ATOM 1403 C CA . LYS A 1 183 ? 6.199 6.980 -8.024 1.00 97.88 183 LYS A CA 1
ATOM 1404 C C . LYS A 1 183 ? 5.004 6.221 -7.462 1.00 97.88 183 LYS A C 1
ATOM 1406 O O . LYS A 1 183 ? 4.570 6.534 -6.357 1.00 97.88 183 LYS A O 1
ATOM 1411 N N . SER A 1 184 ? 4.477 5.250 -8.205 1.00 98.00 184 SER A N 1
ATOM 1412 C CA . SER A 1 184 ? 3.319 4.467 -7.771 1.00 98.00 184 SER A CA 1
ATOM 1413 C C . SER A 1 184 ? 3.647 3.581 -6.567 1.00 98.00 184 SER A C 1
ATOM 1415 O O . SER A 1 184 ? 2.860 3.569 -5.623 1.00 98.00 184 SER A O 1
ATOM 1417 N N . SER A 1 185 ? 4.831 2.951 -6.511 1.00 97.38 185 SER A N 1
ATOM 1418 C CA . SER A 1 185 ? 5.257 2.180 -5.332 1.00 97.38 185 SER A CA 1
ATOM 1419 C C . SER A 1 185 ? 5.380 3.057 -4.085 1.00 97.38 185 SER A C 1
ATOM 1421 O O . SER A 1 185 ? 4.838 2.726 -3.031 1.00 97.38 185 SER A O 1
ATOM 1423 N N . ASP A 1 186 ? 6.041 4.215 -4.202 1.00 95.62 186 ASP A N 1
ATOM 1424 C CA . ASP A 1 186 ? 6.213 5.143 -3.078 1.00 95.62 186 ASP A CA 1
ATOM 1425 C C . ASP A 1 186 ? 4.862 5.711 -2.611 1.00 95.62 186 ASP A C 1
ATOM 1427 O O . ASP A 1 186 ? 4.620 5.867 -1.407 1.00 95.62 186 ASP A O 1
ATOM 1431 N N . ASN A 1 187 ? 3.963 6.002 -3.557 1.00 95.94 187 ASN A N 1
ATOM 1432 C CA . ASN A 1 187 ? 2.628 6.502 -3.259 1.00 95.94 187 ASN A CA 1
ATOM 1433 C C . ASN A 1 187 ? 1.763 5.452 -2.552 1.00 95.94 187 ASN A C 1
ATOM 1435 O O . ASN A 1 187 ? 1.118 5.788 -1.557 1.00 95.94 187 ASN A O 1
ATOM 1439 N N . LEU A 1 188 ? 1.782 4.196 -3.010 1.00 95.75 188 LEU A N 1
ATOM 1440 C CA . LEU A 1 188 ? 1.031 3.103 -2.389 1.00 95.75 188 LEU A CA 1
ATOM 1441 C C . LEU A 1 188 ? 1.499 2.854 -0.950 1.00 95.75 188 LEU A C 1
ATOM 1443 O O . LEU A 1 188 ? 0.674 2.805 -0.033 1.00 95.75 188 LEU A O 1
ATOM 1447 N N . LEU A 1 189 ? 2.814 2.775 -0.723 1.00 93.38 189 LEU A N 1
ATOM 1448 C CA . LEU A 1 189 ? 3.386 2.593 0.617 1.00 93.38 189 LEU A CA 1
ATOM 1449 C C . LEU A 1 189 ? 2.988 3.732 1.561 1.00 93.38 189 LEU A C 1
ATOM 1451 O O . LEU A 1 189 ? 2.550 3.502 2.693 1.00 93.38 189 LEU A O 1
ATOM 1455 N N . LYS A 1 190 ? 3.109 4.978 1.091 1.00 92.50 190 LYS A N 1
ATOM 1456 C CA . LYS A 1 190 ? 2.758 6.163 1.878 1.00 92.50 190 LYS A CA 1
ATOM 1457 C C . LYS A 1 190 ? 1.266 6.199 2.201 1.00 92.50 190 LYS A C 1
ATOM 1459 O O . LYS A 1 190 ? 0.917 6.400 3.363 1.00 92.50 190 LYS A O 1
ATOM 1464 N N . THR A 1 191 ? 0.417 6.012 1.196 1.00 92.56 191 THR A N 1
ATOM 1465 C CA . THR A 1 191 ? -1.042 6.101 1.322 1.00 92.56 191 THR A CA 1
ATOM 1466 C C . THR A 1 191 ? -1.571 5.002 2.233 1.00 92.56 191 THR A C 1
ATOM 1468 O O . THR A 1 191 ? -2.287 5.302 3.183 1.00 92.56 191 THR A O 1
ATOM 1471 N N . SER A 1 192 ? -1.104 3.762 2.059 1.00 91.81 192 SER A N 1
ATOM 1472 C CA . SER A 1 192 ? -1.463 2.636 2.931 1.00 91.81 192 SER A CA 1
ATOM 1473 C C . SER A 1 192 ? -1.106 2.904 4.393 1.00 91.81 192 SER A C 1
ATOM 1475 O O . SER A 1 192 ? -1.937 2.724 5.285 1.00 91.81 192 SER A O 1
ATOM 1477 N N . ARG A 1 193 ? 0.115 3.392 4.655 1.00 90.38 193 ARG A N 1
ATOM 1478 C CA . ARG A 1 193 ? 0.561 3.736 6.013 1.00 90.38 193 ARG A CA 1
ATOM 1479 C C . ARG A 1 193 ? -0.296 4.843 6.623 1.00 90.38 193 ARG A C 1
ATOM 1481 O O . ARG A 1 193 ? -0.705 4.720 7.774 1.00 90.38 193 ARG A O 1
ATOM 1488 N N . THR A 1 194 ? -0.544 5.918 5.877 1.00 90.12 194 THR A N 1
ATOM 1489 C CA . THR A 1 194 ? -1.349 7.048 6.357 1.00 90.12 194 THR A CA 1
ATOM 1490 C C . THR A 1 194 ? -2.777 6.610 6.658 1.00 90.12 194 THR A C 1
ATOM 1492 O O . THR A 1 194 ? -3.241 6.825 7.773 1.00 90.12 194 THR A O 1
ATOM 1495 N N . SER A 1 195 ? -3.438 5.909 5.735 1.00 90.56 195 SER A N 1
ATOM 1496 C CA . SER A 1 195 ? -4.814 5.460 5.940 1.00 90.56 195 SER A CA 1
ATOM 1497 C C . SER A 1 195 ? -4.943 4.504 7.126 1.00 90.56 195 SER A C 1
ATOM 1499 O O . SER A 1 195 ? -5.835 4.691 7.951 1.00 90.56 195 SER A O 1
ATOM 1501 N N . PHE A 1 196 ? -4.051 3.515 7.279 1.00 90.75 196 PHE A N 1
ATOM 1502 C CA . PHE A 1 196 ? -4.094 2.649 8.464 1.00 90.75 196 PHE A CA 1
ATOM 1503 C C . PHE A 1 196 ? -3.788 3.416 9.751 1.00 90.75 196 PHE A C 1
ATOM 1505 O O . PHE A 1 196 ? -4.444 3.167 10.758 1.00 90.75 196 PHE A O 1
ATOM 1512 N N . GLY A 1 197 ? -2.834 4.350 9.731 1.00 90.62 197 GLY A N 1
ATOM 1513 C CA . GLY A 1 197 ? -2.521 5.194 10.884 1.00 90.62 197 GLY A CA 1
ATOM 1514 C C . GLY A 1 197 ? -3.721 6.027 11.343 1.00 90.62 197 GLY A C 1
ATOM 1515 O O . GLY A 1 197 ? -4.066 6.012 12.526 1.00 90.62 197 GLY A O 1
ATOM 1516 N N . ASP A 1 198 ? -4.403 6.688 10.409 1.00 90.81 198 ASP A N 1
ATOM 1517 C CA . ASP A 1 198 ? -5.570 7.525 10.697 1.00 90.81 198 ASP A CA 1
ATOM 1518 C C . ASP A 1 198 ? -6.749 6.692 11.214 1.00 90.81 198 ASP A C 1
ATOM 1520 O O . ASP A 1 198 ? -7.370 7.030 12.228 1.00 90.81 198 ASP A O 1
ATOM 1524 N N . GLN A 1 199 ? -7.028 5.555 10.570 1.00 91.38 199 GLN A N 1
ATOM 1525 C CA . GLN A 1 199 ? -8.101 4.658 10.996 1.00 91.38 199 GLN A CA 1
ATOM 1526 C C . GLN A 1 199 ? -7.806 4.012 12.355 1.00 91.38 199 GLN A C 1
ATOM 1528 O O . GLN A 1 199 ? -8.687 3.937 13.214 1.00 91.38 199 GLN A O 1
ATOM 1533 N N . LEU A 1 200 ? -6.559 3.606 12.604 1.00 92.38 200 LEU A N 1
ATOM 1534 C CA . LEU A 1 200 ? -6.130 3.078 13.897 1.00 92.38 200 LEU A CA 1
ATOM 1535 C C . LEU A 1 200 ? -6.277 4.130 15.004 1.00 92.38 200 LEU A C 1
ATOM 1537 O O . LEU A 1 200 ? -6.789 3.819 16.080 1.00 92.38 200 LEU A O 1
ATOM 1541 N N . LEU A 1 201 ? -5.909 5.387 14.737 1.00 92.88 201 LEU A N 1
ATOM 1542 C CA . LEU A 1 201 ? -6.097 6.490 15.679 1.00 92.88 201 LEU A CA 1
ATOM 1543 C C . LEU A 1 201 ? -7.581 6.716 16.009 1.00 92.88 201 LEU A C 1
ATOM 1545 O O . LEU A 1 201 ? -7.926 6.932 17.175 1.00 92.88 201 LEU A O 1
ATOM 1549 N N . ASN A 1 202 ? -8.464 6.643 15.012 1.00 93.44 202 ASN A N 1
ATOM 1550 C CA . ASN A 1 202 ? -9.907 6.767 15.219 1.00 93.44 202 ASN A CA 1
ATOM 1551 C C . ASN A 1 202 ? -10.464 5.617 16.070 1.00 93.44 202 ASN A C 1
ATOM 1553 O O . ASN A 1 202 ? -11.218 5.867 17.014 1.00 93.44 202 ASN A O 1
ATOM 1557 N N . LEU A 1 203 ? -10.045 4.374 15.808 1.00 94.25 203 LEU A N 1
ATOM 1558 C CA . LEU A 1 203 ? -10.437 3.224 16.628 1.00 94.25 203 LEU A CA 1
ATOM 1559 C C . LEU A 1 203 ? -9.915 3.335 18.063 1.00 94.25 203 LEU A C 1
ATOM 1561 O O . LEU A 1 203 ? -10.659 3.040 18.993 1.00 94.25 203 LEU A O 1
ATOM 1565 N N . VAL A 1 204 ? -8.689 3.824 18.271 1.00 95.06 204 VAL A N 1
ATOM 1566 C CA . VAL A 1 204 ? -8.144 4.078 19.616 1.00 95.06 204 VAL A CA 1
ATOM 1567 C C . VAL A 1 204 ? -8.980 5.110 20.374 1.00 95.06 204 VAL A C 1
ATOM 1569 O O . VAL A 1 204 ? -9.283 4.901 21.549 1.00 95.06 204 VAL A O 1
ATOM 1572 N N . LYS A 1 205 ? -9.387 6.209 19.725 1.00 94.81 205 LYS A N 1
ATOM 1573 C CA . LYS A 1 205 ? -10.270 7.215 20.342 1.00 94.81 205 LYS A CA 1
ATOM 1574 C C . LYS A 1 205 ? -11.616 6.602 20.729 1.00 94.81 205 LYS A C 1
ATOM 1576 O O . LYS A 1 205 ? -12.005 6.697 21.891 1.00 94.81 205 LYS A O 1
ATOM 1581 N N . LYS A 1 206 ? -12.262 5.889 19.798 1.00 94.56 206 LYS A N 1
ATOM 1582 C CA . LYS A 1 206 ? -13.528 5.180 20.048 1.00 94.56 206 LYS A CA 1
ATOM 1583 C C . LYS A 1 206 ? -13.400 4.188 21.208 1.00 94.56 206 LYS A C 1
ATOM 1585 O O . LYS A 1 206 ? -14.246 4.156 22.096 1.00 94.56 206 LYS A O 1
ATOM 1590 N N . ALA A 1 207 ? -12.329 3.398 21.227 1.00 94.25 207 ALA A N 1
ATOM 1591 C CA . ALA A 1 207 ? -12.061 2.430 22.280 1.00 94.25 207 ALA A CA 1
ATOM 1592 C C . ALA A 1 207 ? -11.901 3.105 23.652 1.00 94.25 207 ALA A C 1
ATOM 1594 O O . ALA A 1 207 ? -12.497 2.653 24.625 1.00 94.25 207 ALA A O 1
ATOM 1595 N N . ARG A 1 208 ? -11.151 4.212 23.740 1.00 94.06 208 ARG A N 1
ATOM 1596 C CA . ARG A 1 208 ? -10.988 4.968 24.996 1.00 94.06 208 ARG A CA 1
ATOM 1597 C C . ARG A 1 208 ? -12.313 5.513 25.519 1.00 94.06 208 ARG A C 1
ATOM 1599 O O . ARG A 1 208 ? -12.575 5.415 26.713 1.00 94.06 208 ARG A O 1
ATOM 1606 N N . GLU A 1 209 ? -13.165 6.033 24.639 1.00 93.88 209 GLU A N 1
ATOM 1607 C CA . GLU A 1 209 ? -14.505 6.488 25.024 1.00 93.88 209 GLU A CA 1
ATOM 1608 C C . GLU A 1 209 ? -15.376 5.348 25.569 1.00 93.88 209 GLU A C 1
ATOM 1610 O O . GLU A 1 209 ? -16.126 5.545 26.525 1.00 93.88 209 GLU A O 1
ATOM 1615 N N . LEU A 1 210 ? -15.282 4.152 24.978 1.00 91.56 210 LEU A N 1
ATOM 1616 C CA . LEU A 1 210 ? -16.008 2.965 25.436 1.00 91.56 210 LEU A CA 1
ATOM 1617 C C . LEU A 1 210 ? -15.531 2.476 26.810 1.00 91.56 210 LEU A C 1
ATOM 1619 O O . LEU A 1 210 ? -16.369 2.072 27.619 1.00 91.56 210 LEU A O 1
ATOM 1623 N N . VAL A 1 211 ? -14.221 2.528 27.079 1.00 91.12 211 VAL A N 1
ATOM 1624 C CA . VAL A 1 211 ? -13.652 2.214 28.402 1.00 91.12 211 VAL A CA 1
ATOM 1625 C C . VAL A 1 211 ? -14.150 3.214 29.446 1.00 91.12 211 VAL A C 1
ATOM 1627 O O . VAL A 1 211 ? -14.690 2.802 30.471 1.00 91.12 211 VAL A O 1
ATOM 1630 N N . GLU A 1 212 ? -14.048 4.517 29.169 1.00 90.75 212 GLU A N 1
ATOM 1631 C CA . GLU A 1 212 ? -14.443 5.570 30.115 1.00 90.75 212 GLU A CA 1
ATOM 1632 C C . GLU A 1 212 ? -15.929 5.482 30.485 1.00 90.75 212 GLU A C 1
ATOM 1634 O O . GLU A 1 212 ? -16.291 5.572 31.657 1.00 90.75 212 GLU A O 1
ATOM 1639 N N . LYS A 1 213 ? -16.801 5.226 29.500 1.00 87.62 213 LYS A N 1
ATOM 1640 C CA . LYS A 1 213 ? -18.247 5.056 29.726 1.00 87.62 213 LYS A CA 1
ATOM 1641 C C . LYS A 1 213 ? -18.598 3.828 30.569 1.00 87.62 213 LYS A C 1
ATOM 1643 O O . LYS A 1 213 ? -19.707 3.760 31.091 1.00 87.62 213 LYS A O 1
ATOM 1648 N N . ALA A 1 214 ? -17.698 2.857 30.685 1.00 85.81 214 ALA A N 1
ATOM 1649 C CA . ALA A 1 214 ? -17.950 1.592 31.367 1.00 85.81 214 ALA A CA 1
ATOM 1650 C C . ALA A 1 214 ? -17.134 1.384 32.642 1.00 85.81 214 ALA A C 1
ATOM 1652 O O . ALA A 1 214 ? -17.248 0.322 33.255 1.00 85.81 214 ALA A O 1
ATOM 1653 N N . LYS A 1 215 ? -16.329 2.369 33.052 1.00 85.06 215 LYS A N 1
ATOM 1654 C CA . LYS A 1 215 ? -15.447 2.270 34.224 1.00 85.06 215 LYS A CA 1
ATOM 1655 C C . LYS A 1 215 ? -16.185 1.862 35.506 1.00 85.06 215 LYS A C 1
ATOM 1657 O O . LYS A 1 215 ? -15.653 1.096 36.300 1.00 85.06 215 LYS A O 1
ATOM 1662 N N . ASP A 1 216 ? -17.439 2.294 35.645 1.00 85.75 216 ASP A N 1
ATOM 1663 C CA . ASP A 1 216 ? -18.282 2.044 36.818 1.00 85.75 216 ASP A CA 1
ATOM 1664 C C . ASP A 1 216 ? -19.255 0.865 36.617 1.00 85.75 216 ASP A C 1
ATOM 1666 O O . ASP A 1 216 ? -20.192 0.683 37.392 1.00 85.75 216 ASP A O 1
ATOM 1670 N N . LEU A 1 217 ? -19.065 0.057 35.565 1.00 84.31 217 LEU A N 1
ATOM 1671 C CA . LEU A 1 217 ? -19.912 -1.091 35.235 1.00 84.31 217 LEU A CA 1
ATOM 1672 C C . LEU A 1 217 ? -19.140 -2.406 35.453 1.00 84.31 217 LEU A C 1
ATOM 1674 O O . LEU A 1 217 ? -18.505 -2.906 34.520 1.00 84.31 217 LEU A O 1
ATOM 1678 N N . PRO A 1 218 ? -19.243 -3.048 36.638 1.00 84.06 218 PRO A N 1
ATOM 1679 C CA . PRO A 1 218 ? -18.509 -4.280 36.948 1.00 84.06 218 PRO A CA 1
ATOM 1680 C C . PRO A 1 218 ? -18.751 -5.409 35.940 1.00 84.06 218 PRO A C 1
ATOM 1682 O O . PRO A 1 218 ? -17.852 -6.191 35.638 1.00 84.06 218 PRO A O 1
ATOM 1685 N N . ILE A 1 219 ? -19.955 -5.464 35.357 1.00 81.44 219 ILE A N 1
ATOM 1686 C CA . ILE A 1 219 ? -20.334 -6.457 34.341 1.00 81.44 219 ILE A CA 1
ATOM 1687 C C . ILE A 1 219 ? -19.512 -6.352 33.042 1.00 81.44 219 ILE A C 1
ATOM 1689 O O . ILE A 1 219 ? -19.458 -7.316 32.272 1.00 81.44 219 ILE A O 1
ATOM 1693 N N . LEU A 1 220 ? -18.863 -5.207 32.804 1.00 86.75 220 LEU A N 1
ATOM 1694 C CA . LEU A 1 220 ? -18.010 -4.946 31.645 1.00 86.75 220 LEU A CA 1
ATOM 1695 C C . LEU A 1 220 ? -16.511 -4.969 31.972 1.00 86.75 220 LEU A C 1
ATOM 1697 O O . LEU A 1 220 ? -15.716 -4.955 31.040 1.00 86.75 220 LEU A O 1
ATOM 1701 N N . ALA A 1 221 ? -16.101 -5.103 33.240 1.00 85.12 221 ALA A N 1
ATOM 1702 C CA . ALA A 1 221 ? -14.703 -4.952 33.669 1.00 85.12 221 ALA A CA 1
ATOM 1703 C C . ALA A 1 221 ? -13.695 -5.805 32.869 1.00 85.12 221 ALA A C 1
ATOM 1705 O O . ALA A 1 221 ? -12.642 -5.317 32.459 1.00 85.12 221 ALA A O 1
ATOM 1706 N N . VAL A 1 222 ? -14.027 -7.072 32.590 1.00 86.25 222 VAL A N 1
ATOM 1707 C CA . VAL A 1 222 ? -13.172 -7.963 31.781 1.00 86.25 222 VAL A CA 1
ATOM 1708 C C . VAL A 1 222 ? -13.041 -7.461 30.341 1.00 86.25 222 VAL A C 1
ATOM 1710 O O . VAL A 1 222 ? -11.948 -7.465 29.779 1.00 86.25 222 VAL A O 1
ATOM 1713 N N . ALA A 1 223 ? -14.147 -7.014 29.745 1.00 85.81 223 ALA A N 1
ATOM 1714 C CA . ALA A 1 223 ? -14.166 -6.516 28.376 1.00 85.81 223 ALA A CA 1
ATOM 1715 C C . ALA A 1 223 ? -13.427 -5.169 28.270 1.00 85.81 223 ALA A C 1
ATOM 1717 O O . ALA A 1 223 ? -12.665 -4.971 27.324 1.00 85.81 223 ALA A O 1
ATOM 1718 N N . SER A 1 224 ? -13.570 -4.295 29.273 1.00 89.12 224 SER A N 1
ATOM 1719 C CA . SER A 1 224 ? -12.847 -3.021 29.365 1.00 89.12 224 SER A CA 1
ATOM 1720 C C . SER A 1 224 ? -11.339 -3.243 29.440 1.00 89.12 224 SER A C 1
ATOM 1722 O O . SER A 1 224 ? -10.601 -2.624 28.683 1.00 89.12 224 SER A O 1
ATOM 1724 N N . LYS A 1 225 ? -10.875 -4.207 30.246 1.00 90.00 225 LYS A N 1
ATOM 1725 C CA . LYS A 1 225 ? -9.446 -4.552 30.331 1.00 90.00 225 LYS A CA 1
ATOM 1726 C C . LYS A 1 225 ? -8.876 -5.064 29.002 1.00 90.00 225 LYS A C 1
ATOM 1728 O O . LYS A 1 225 ? -7.762 -4.708 28.622 1.00 90.00 225 LYS A O 1
ATOM 1733 N N . SER A 1 226 ? -9.627 -5.889 28.271 1.00 90.81 226 SER A N 1
ATOM 1734 C CA . SER A 1 226 ? -9.224 -6.323 26.924 1.00 90.81 226 SER A CA 1
ATOM 1735 C C . SER A 1 226 ? -9.115 -5.147 25.952 1.00 90.81 226 SER A C 1
ATOM 1737 O O . SER A 1 226 ? -8.188 -5.103 25.142 1.00 90.81 226 SER A O 1
ATOM 1739 N N . LEU A 1 227 ? -10.032 -4.183 26.053 1.00 93.25 227 LEU A N 1
ATOM 1740 C CA . LEU A 1 227 ? -10.039 -2.981 25.227 1.00 93.25 227 LEU A CA 1
ATOM 1741 C C . LEU A 1 227 ? -8.862 -2.050 25.561 1.00 93.25 227 LEU A C 1
ATOM 1743 O O . LEU A 1 227 ? -8.193 -1.576 24.648 1.00 93.25 227 LEU A O 1
ATOM 1747 N N . GLU A 1 228 ? -8.538 -1.863 26.842 1.00 93.44 228 GLU A N 1
ATOM 1748 C CA . GLU A 1 228 ? -7.348 -1.129 27.304 1.00 93.44 228 GLU A CA 1
ATOM 1749 C C . GLU A 1 228 ? -6.044 -1.741 26.781 1.00 93.44 228 GLU A C 1
ATOM 1751 O O . GLU A 1 228 ? -5.177 -1.023 26.281 1.00 93.44 228 GLU A O 1
ATOM 1756 N N . ASN A 1 229 ? -5.914 -3.069 26.824 1.00 93.44 229 ASN A N 1
ATOM 1757 C CA . ASN A 1 229 ? -4.754 -3.754 26.254 1.00 93.44 229 ASN A CA 1
ATOM 1758 C C . ASN A 1 229 ? -4.643 -3.507 24.741 1.00 93.44 229 ASN A C 1
ATOM 1760 O O . ASN A 1 229 ? -3.564 -3.183 24.249 1.00 93.44 229 ASN A O 1
ATOM 1764 N N . ALA A 1 230 ? -5.758 -3.596 24.008 1.00 93.50 230 ALA A N 1
ATOM 1765 C CA . ALA A 1 230 ? -5.777 -3.315 22.573 1.00 93.50 230 ALA A CA 1
ATOM 1766 C C . ALA A 1 230 ? -5.448 -1.843 22.255 1.00 93.50 230 ALA A C 1
ATOM 1768 O O . ALA A 1 230 ? -4.752 -1.575 21.278 1.00 93.50 230 ALA A O 1
ATOM 1769 N N . ILE A 1 231 ? -5.893 -0.895 23.091 1.00 94.44 231 ILE A N 1
ATOM 1770 C CA . ILE A 1 231 ? -5.526 0.528 23.002 1.00 94.44 231 ILE A CA 1
ATOM 1771 C C . ILE A 1 231 ? -4.017 0.712 23.176 1.00 94.44 231 ILE A C 1
ATOM 1773 O O . ILE A 1 231 ? -3.409 1.469 22.420 1.00 94.44 231 ILE A O 1
ATOM 1777 N N . ASN A 1 232 ? -3.413 0.044 24.160 1.00 93.38 232 ASN A N 1
ATOM 1778 C CA . ASN A 1 232 ? -1.978 0.145 24.423 1.00 93.38 232 ASN A CA 1
ATOM 1779 C C . ASN A 1 232 ? -1.154 -0.440 23.271 1.00 93.38 232 ASN A C 1
ATOM 1781 O O . ASN A 1 232 ? -0.208 0.199 22.814 1.00 93.38 232 ASN A O 1
ATOM 1785 N N . ASP A 1 233 ? -1.546 -1.605 22.752 1.00 91.38 233 ASP A N 1
ATOM 1786 C CA . ASP A 1 233 ? -0.899 -2.224 21.592 1.00 91.38 233 ASP A CA 1
ATOM 1787 C C . ASP A 1 233 ? -0.996 -1.327 20.350 1.00 91.38 233 ASP A C 1
ATOM 1789 O O . ASP A 1 233 ? 0.010 -1.058 19.695 1.00 91.38 233 ASP A O 1
ATOM 1793 N N . ALA A 1 234 ? -2.187 -0.789 20.071 1.00 92.62 234 ALA A N 1
ATOM 1794 C CA . ALA A 1 234 ? -2.407 0.148 18.974 1.00 92.62 234 ALA A CA 1
ATOM 1795 C C . ALA A 1 234 ? -1.603 1.447 19.142 1.00 92.62 234 ALA A C 1
ATOM 1797 O O . ALA A 1 234 ? -1.027 1.948 18.178 1.00 92.62 234 ALA A O 1
ATOM 1798 N N . GLY A 1 235 ? -1.525 1.984 20.363 1.00 90.94 235 GLY A N 1
ATOM 1799 C CA . GLY A 1 235 ? -0.710 3.156 20.680 1.00 90.94 235 GLY A CA 1
ATOM 1800 C C . GLY A 1 235 ? 0.782 2.906 20.460 1.00 90.94 235 GLY A C 1
ATOM 1801 O O . GLY A 1 235 ? 1.468 3.754 19.891 1.00 90.94 235 GLY A O 1
ATOM 1802 N N . ASN A 1 236 ? 1.273 1.723 20.838 1.00 89.62 236 ASN A N 1
ATOM 1803 C CA . ASN A 1 236 ? 2.651 1.307 20.589 1.00 89.62 236 ASN A CA 1
ATOM 1804 C C . ASN A 1 236 ? 2.942 1.179 19.090 1.00 89.62 236 ASN A C 1
ATOM 1806 O O . ASN A 1 236 ? 3.977 1.669 18.639 1.00 89.62 236 ASN A O 1
ATOM 1810 N N . ALA A 1 237 ? 2.029 0.578 18.323 1.00 89.00 237 ALA A N 1
ATOM 1811 C CA . ALA A 1 237 ? 2.156 0.479 16.873 1.00 89.00 237 ALA A CA 1
ATOM 1812 C C . ALA A 1 237 ? 2.173 1.869 16.220 1.00 89.00 237 ALA A C 1
ATOM 1814 O O . ALA A 1 237 ? 3.065 2.158 15.432 1.00 89.00 237 ALA A O 1
ATOM 1815 N N . LEU A 1 238 ? 1.272 2.780 16.607 1.00 89.06 238 LEU A N 1
ATOM 1816 C CA . LEU A 1 238 ? 1.269 4.165 16.114 1.00 89.06 238 LEU A CA 1
ATOM 1817 C C . LEU A 1 238 ? 2.571 4.916 16.443 1.00 89.06 238 LEU A C 1
ATOM 1819 O O . LEU A 1 238 ? 3.050 5.693 15.621 1.00 89.06 238 LEU A O 1
ATOM 1823 N N . ALA A 1 239 ? 3.153 4.683 17.623 1.00 85.50 239 ALA A N 1
ATOM 1824 C CA . ALA A 1 239 ? 4.389 5.337 18.051 1.00 85.50 239 ALA A CA 1
ATOM 1825 C C . ALA A 1 239 ? 5.649 4.773 17.368 1.00 85.50 239 ALA A C 1
ATOM 1827 O O . ALA A 1 239 ? 6.595 5.519 17.116 1.00 85.50 239 ALA A O 1
ATOM 1828 N N . LYS A 1 240 ? 5.682 3.464 17.081 1.00 78.38 240 LYS A N 1
ATOM 1829 C CA . LYS A 1 240 ? 6.834 2.777 16.467 1.00 78.38 240 LYS A CA 1
ATOM 1830 C C . LYS A 1 240 ? 6.795 2.774 14.940 1.00 78.38 240 LYS A C 1
ATOM 1832 O O . LYS A 1 240 ? 7.843 2.816 14.300 1.00 78.38 240 LYS A O 1
ATOM 1837 N N . SER A 1 241 ? 5.606 2.717 14.349 1.00 62.06 241 SER A N 1
ATOM 1838 C CA . SER A 1 241 ? 5.415 2.351 12.946 1.00 62.06 241 SER A CA 1
ATOM 1839 C C . SER A 1 241 ? 5.516 3.527 11.968 1.00 62.06 241 SER A C 1
ATOM 1841 O O . SER A 1 241 ? 4.726 3.656 11.025 1.00 62.06 241 SER A O 1
ATOM 1843 N N . SER A 1 242 ? 6.545 4.363 12.098 1.00 57.50 242 SER A N 1
ATOM 1844 C CA . SER A 1 242 ? 6.848 5.307 11.019 1.00 57.50 242 SER A CA 1
ATOM 1845 C C . SER A 1 242 ? 7.148 4.585 9.693 1.00 57.50 242 SER A C 1
ATOM 1847 O O . SER A 1 242 ? 6.932 5.185 8.645 1.00 57.50 242 SER A O 1
ATOM 1849 N N . ASN A 1 243 ? 7.526 3.293 9.710 1.00 60.19 243 ASN A N 1
ATOM 1850 C CA . ASN A 1 243 ? 7.966 2.553 8.518 1.00 60.19 243 ASN A CA 1
ATOM 1851 C C . ASN A 1 243 ? 7.348 1.150 8.279 1.00 60.19 243 ASN A C 1
ATOM 1853 O O . ASN A 1 243 ? 7.777 0.506 7.330 1.00 60.19 243 ASN A O 1
ATOM 1857 N N . ASN A 1 244 ? 6.376 0.644 9.061 1.00 78.31 244 ASN A N 1
ATOM 1858 C CA . ASN A 1 244 ? 5.871 -0.737 8.884 1.00 78.31 244 ASN A CA 1
ATOM 1859 C C . ASN A 1 244 ? 4.340 -0.832 8.697 1.00 78.31 244 ASN A C 1
ATOM 1861 O O . ASN A 1 244 ? 3.577 -0.909 9.658 1.00 78.31 244 ASN A O 1
ATOM 1865 N N . TYR A 1 245 ? 3.869 -0.899 7.446 1.00 82.88 245 TYR A N 1
ATOM 1866 C CA . TYR A 1 245 ? 2.427 -0.994 7.172 1.00 82.88 245 TYR A CA 1
ATOM 1867 C C . TYR A 1 245 ? 1.783 -2.268 7.757 1.00 82.88 245 TYR A C 1
ATOM 1869 O O . TYR A 1 245 ? 0.624 -2.221 8.173 1.00 82.88 245 TYR A O 1
ATOM 1877 N N . GLN A 1 246 ? 2.515 -3.390 7.826 1.00 85.06 246 GLN A N 1
ATOM 1878 C CA . GLN A 1 246 ? 1.978 -4.661 8.321 1.00 85.06 246 GLN A CA 1
ATOM 1879 C C . GLN A 1 246 ? 1.640 -4.578 9.814 1.00 85.06 246 GLN A C 1
ATOM 1881 O O . GLN A 1 246 ? 0.592 -5.066 10.236 1.00 85.06 246 GLN A O 1
ATOM 1886 N N . GLU A 1 247 ? 2.485 -3.914 10.607 1.00 87.38 247 GLU A N 1
ATOM 1887 C CA . GLU A 1 247 ? 2.255 -3.720 12.045 1.00 87.38 247 GLU A CA 1
ATOM 1888 C C . GLU A 1 247 ? 1.015 -2.846 12.302 1.00 87.38 247 GLU A C 1
ATOM 1890 O O . GLU A 1 247 ? 0.189 -3.166 13.166 1.00 87.38 247 GLU A O 1
ATOM 1895 N N . LEU A 1 248 ? 0.826 -1.787 11.502 1.00 89.50 248 LEU A N 1
ATOM 1896 C CA . LEU A 1 248 ? -0.378 -0.948 11.561 1.00 89.50 248 LEU A CA 1
ATOM 1897 C C . LEU A 1 248 ? -1.633 -1.727 11.162 1.00 89.50 248 LEU A C 1
ATOM 1899 O O . LEU A 1 248 ? -2.633 -1.662 11.876 1.00 89.50 248 LEU A O 1
ATOM 1903 N N . LYS A 1 249 ? -1.575 -2.497 10.070 1.00 89.94 249 LYS A N 1
ATOM 1904 C CA . LYS A 1 249 ? -2.681 -3.345 9.599 1.00 89.94 249 LYS A CA 1
ATOM 1905 C C . LYS A 1 249 ? -3.104 -4.359 10.662 1.00 89.94 249 LYS A C 1
ATOM 1907 O O . LYS A 1 249 ? -4.287 -4.453 10.985 1.00 89.94 249 LYS A O 1
ATOM 1912 N N . GLN A 1 250 ? -2.151 -5.087 11.245 1.00 90.44 250 GLN A N 1
ATOM 1913 C CA . GLN A 1 250 ? -2.428 -6.069 12.299 1.00 90.44 250 GLN A CA 1
ATOM 1914 C C . GLN A 1 250 ? -3.044 -5.411 13.538 1.00 90.44 250 GLN A C 1
ATOM 1916 O O . GLN A 1 250 ? -4.024 -5.912 14.094 1.00 90.44 250 GLN A O 1
ATOM 1921 N N . SER A 1 251 ? -2.513 -4.256 13.945 1.00 91.81 251 SER A N 1
ATOM 1922 C CA . SER A 1 251 ? -3.028 -3.504 15.093 1.00 91.81 251 SER A CA 1
ATOM 1923 C C . SER A 1 251 ? -4.441 -2.970 14.844 1.00 91.81 251 SER A C 1
ATOM 1925 O O . SER A 1 251 ? -5.296 -3.082 15.724 1.00 91.81 251 SER A O 1
ATOM 1927 N N . TYR A 1 252 ? -4.714 -2.468 13.634 1.00 92.31 252 TYR A N 1
ATOM 1928 C CA . TYR A 1 252 ? -6.047 -2.065 13.176 1.00 92.31 252 TYR A CA 1
ATOM 1929 C C . TYR A 1 252 ? -7.046 -3.220 13.254 1.00 92.31 252 TYR A C 1
ATOM 1931 O O . TYR A 1 252 ? -8.092 -3.084 13.890 1.00 92.31 252 TYR A O 1
ATOM 1939 N N . GLN A 1 253 ? -6.711 -4.380 12.687 1.00 91.69 253 GLN A N 1
ATOM 1940 C CA . GLN A 1 253 ? -7.587 -5.553 12.715 1.00 91.69 253 GLN A CA 1
ATOM 1941 C C . GLN A 1 253 ? -7.862 -6.022 14.150 1.00 91.69 253 GLN A C 1
ATOM 1943 O O . GLN A 1 253 ? -9.008 -6.314 14.500 1.00 91.69 253 GLN A O 1
ATOM 1948 N N . LYS A 1 254 ? -6.833 -6.031 15.008 1.00 93.31 254 LYS A N 1
ATOM 1949 C CA . LYS A 1 254 ? -6.958 -6.433 16.414 1.00 93.31 254 LYS A CA 1
ATOM 1950 C C . LYS A 1 254 ? -7.894 -5.510 17.191 1.00 93.31 254 LYS A C 1
ATOM 1952 O O . LYS A 1 254 ? -8.834 -5.998 17.817 1.00 93.31 254 LYS A O 1
ATOM 1957 N N . ILE A 1 255 ? -7.669 -4.194 17.162 1.00 94.62 255 ILE A N 1
ATOM 1958 C CA . ILE A 1 255 ? -8.505 -3.261 17.932 1.00 94.62 255 ILE A CA 1
ATOM 1959 C C . ILE A 1 255 ? -9.938 -3.212 17.387 1.00 94.62 255 ILE A C 1
ATOM 1961 O O . ILE A 1 255 ? -10.877 -3.171 18.180 1.00 94.62 255 ILE A O 1
ATOM 1965 N N . LYS A 1 256 ? -10.126 -3.310 16.062 1.00 94.25 256 LYS A N 1
ATOM 1966 C CA . LYS A 1 256 ? -11.451 -3.409 15.432 1.00 94.25 256 LYS A CA 1
ATOM 1967 C C . LYS A 1 256 ? -12.223 -4.618 15.960 1.00 94.25 256 LYS A C 1
ATOM 1969 O O . LYS A 1 256 ? -13.348 -4.461 16.424 1.00 94.25 256 LYS A O 1
ATOM 1974 N N . ALA A 1 257 ? -11.595 -5.796 15.975 1.00 94.06 257 ALA A N 1
ATOM 1975 C CA . ALA A 1 257 ? -12.213 -7.018 16.484 1.00 94.06 257 ALA A CA 1
ATOM 1976 C C . ALA A 1 257 ? -12.579 -6.916 17.975 1.00 94.06 257 ALA A C 1
ATOM 1978 O O . ALA A 1 257 ? -13.670 -7.325 18.372 1.00 94.06 257 ALA A O 1
ATOM 1979 N N . VAL A 1 258 ? -11.698 -6.341 18.802 1.00 93.94 258 VAL A N 1
ATOM 1980 C CA . VAL A 1 258 ? -11.959 -6.168 20.242 1.00 93.94 258 VAL A CA 1
ATOM 1981 C C . VAL A 1 258 ? -13.101 -5.177 20.489 1.00 93.94 258 VAL A C 1
ATOM 1983 O O . VAL A 1 258 ? -13.953 -5.449 21.333 1.00 93.94 258 VAL A O 1
ATOM 1986 N N . ILE A 1 259 ? -13.179 -4.074 19.732 1.00 94.69 259 ILE A N 1
ATOM 1987 C CA . ILE A 1 259 ? -14.314 -3.137 19.794 1.00 94.69 259 ILE A CA 1
ATOM 1988 C C . ILE A 1 259 ? -15.621 -3.854 19.439 1.00 94.69 259 ILE A C 1
ATOM 1990 O O . ILE A 1 259 ? -16.586 -3.738 20.188 1.00 94.69 259 ILE A O 1
ATOM 1994 N N . SER A 1 260 ? -15.659 -4.636 18.356 1.00 93.38 260 SER A N 1
ATOM 1995 C CA . SER A 1 260 ? -16.872 -5.372 17.971 1.00 93.38 260 SER A CA 1
ATOM 1996 C C . SER A 1 260 ? -17.312 -6.372 19.044 1.00 93.38 260 SER A C 1
ATOM 1998 O O . SER A 1 260 ? -18.486 -6.417 19.401 1.00 93.38 260 SER A O 1
ATOM 2000 N N . GLN A 1 261 ? -16.376 -7.123 19.634 1.00 92.00 261 GLN A N 1
ATOM 2001 C CA . GLN A 1 261 ? -16.685 -8.035 20.745 1.00 92.00 261 GLN A CA 1
ATOM 2002 C C . GLN A 1 261 ? -17.225 -7.295 21.975 1.00 92.00 261 GLN A C 1
ATOM 2004 O O . GLN A 1 261 ? -18.110 -7.795 22.676 1.00 92.00 261 GLN A O 1
ATOM 2009 N N . TYR A 1 262 ? -16.686 -6.107 22.247 1.00 91.75 262 TYR A N 1
ATOM 2010 C CA . TYR A 1 262 ? -17.130 -5.251 23.336 1.00 91.75 262 TYR A CA 1
ATOM 2011 C C . TYR A 1 262 ? -18.562 -4.740 23.107 1.00 91.75 262 TYR A C 1
ATOM 2013 O O . TYR A 1 262 ? -19.409 -4.846 23.997 1.00 91.75 262 TYR A O 1
ATOM 2021 N N . GLU A 1 263 ? -18.863 -4.263 21.898 1.00 91.19 263 GLU A N 1
ATOM 2022 C CA . GLU A 1 263 ? -20.201 -3.816 21.491 1.00 91.19 263 GLU A CA 1
ATOM 2023 C C . GLU A 1 263 ? -21.228 -4.959 21.549 1.00 91.19 263 GLU A C 1
ATOM 2025 O O . GLU A 1 263 ? -22.307 -4.791 22.124 1.00 91.19 263 GLU A O 1
ATOM 2030 N N . ASP A 1 264 ? -20.872 -6.156 21.077 1.00 90.94 264 ASP A N 1
ATOM 2031 C CA . ASP A 1 264 ? -21.712 -7.354 21.191 1.00 90.94 264 ASP A CA 1
ATOM 2032 C C . ASP A 1 264 ? -22.001 -7.727 22.648 1.00 90.94 264 ASP A C 1
ATOM 2034 O O . ASP A 1 264 ? -23.096 -8.191 22.990 1.00 90.94 264 ASP A O 1
ATOM 2038 N N . ARG A 1 265 ? -21.022 -7.534 23.541 1.00 87.44 265 ARG A N 1
ATOM 2039 C CA . ARG A 1 265 ? -21.212 -7.793 24.968 1.00 87.44 265 ARG A CA 1
ATOM 2040 C C . ARG A 1 265 ? -22.175 -6.791 25.587 1.00 87.44 265 ARG A C 1
ATOM 2042 O O . ARG A 1 265 ? -23.047 -7.220 26.344 1.00 87.44 265 ARG A O 1
ATOM 2049 N N . ILE A 1 266 ? -22.050 -5.507 25.249 1.00 87.06 266 ILE A N 1
ATOM 2050 C CA . ILE A 1 266 ? -23.001 -4.469 25.668 1.00 87.06 266 ILE A CA 1
ATOM 2051 C C . ILE A 1 266 ? -24.402 -4.820 25.180 1.00 87.06 266 ILE A C 1
ATOM 2053 O O . ILE A 1 266 ? -25.327 -4.829 25.988 1.00 87.06 266 ILE A O 1
ATOM 2057 N N . LYS A 1 267 ? -24.557 -5.196 23.906 1.00 88.00 267 LYS A N 1
ATOM 2058 C CA . LYS A 1 267 ? -25.851 -5.589 23.341 1.00 88.00 267 LYS A CA 1
ATOM 2059 C C . LYS A 1 267 ? -26.474 -6.755 24.110 1.00 88.00 267 LYS A C 1
ATOM 2061 O O . LYS A 1 267 ? -27.582 -6.628 24.609 1.00 88.00 267 LYS A O 1
ATOM 2066 N N . LYS A 1 268 ? -25.723 -7.835 24.353 1.00 86.75 268 LYS A N 1
ATOM 2067 C CA . LYS A 1 268 ? -26.198 -8.988 25.149 1.00 86.75 268 LYS A CA 1
ATOM 2068 C C . LYS A 1 268 ? -26.542 -8.644 26.600 1.00 86.75 268 LYS A C 1
ATOM 2070 O O . LYS A 1 268 ? -27.303 -9.368 27.242 1.00 86.75 268 LYS A O 1
ATOM 2075 N N . VAL A 1 269 ? -25.906 -7.630 27.182 1.00 83.69 269 VAL A N 1
ATOM 2076 C CA . VAL A 1 269 ? -26.253 -7.142 28.524 1.00 83.69 269 VAL A CA 1
ATOM 2077 C C . VAL A 1 269 ? -27.532 -6.307 28.458 1.00 83.69 269 VAL A C 1
ATOM 2079 O O . VAL A 1 269 ? -28.447 -6.572 29.230 1.00 83.69 269 VAL A O 1
ATOM 2082 N N . SER A 1 270 ? -27.629 -5.386 27.500 1.00 83.69 270 SER A N 1
ATOM 2083 C CA . SER A 1 270 ? -28.821 -4.572 27.246 1.00 83.69 270 SER A CA 1
ATOM 2084 C C . SER A 1 270 ? -30.051 -5.435 26.972 1.00 83.69 270 SER A C 1
ATOM 2086 O O . SER A 1 270 ? -31.074 -5.251 27.620 1.00 83.69 270 SER A O 1
ATOM 2088 N N . ASP A 1 271 ? -29.940 -6.431 26.092 1.00 83.88 271 ASP A N 1
ATOM 2089 C CA . ASP A 1 271 ? -31.031 -7.348 25.751 1.00 83.88 271 ASP A CA 1
ATOM 2090 C C . ASP A 1 271 ? -31.521 -8.104 26.991 1.00 83.88 271 ASP A C 1
ATOM 2092 O O . ASP A 1 271 ? -32.721 -8.222 27.208 1.00 83.88 271 ASP A O 1
ATOM 2096 N N . ARG A 1 272 ? -30.600 -8.538 27.865 1.00 78.19 272 ARG A N 1
ATOM 2097 C CA . ARG A 1 272 ? -30.947 -9.191 29.137 1.00 78.19 272 ARG A CA 1
ATOM 2098 C C . ARG A 1 272 ? -31.650 -8.269 30.127 1.00 78.19 272 ARG A C 1
ATOM 2100 O O . ARG A 1 272 ? -32.389 -8.780 30.960 1.00 78.19 272 ARG A O 1
ATOM 2107 N N . PHE A 1 273 ? -31.392 -6.963 30.090 1.00 76.44 273 PHE A N 1
ATOM 2108 C CA . PHE A 1 273 ? -32.106 -5.990 30.921 1.00 76.44 273 PHE A CA 1
ATOM 2109 C C . PHE A 1 273 ? -33.477 -5.647 30.338 1.00 76.44 273 PHE A C 1
ATOM 2111 O O . PHE A 1 273 ? -34.449 -5.588 31.080 1.00 76.44 273 PHE A O 1
ATOM 2118 N N . LEU A 1 274 ? -33.568 -5.465 29.019 1.00 78.62 274 LEU A N 1
ATOM 2119 C CA . LEU A 1 274 ? -34.817 -5.145 28.327 1.00 78.62 274 LEU A CA 1
ATOM 2120 C C . LEU A 1 274 ? -35.788 -6.325 28.271 1.00 78.62 274 LEU A C 1
ATOM 2122 O O . LEU A 1 274 ? -36.986 -6.112 28.136 1.00 78.62 274 LEU A O 1
ATOM 2126 N N . SER A 1 275 ? -35.296 -7.559 28.385 1.00 77.00 275 SER A N 1
ATOM 2127 C CA . SER A 1 275 ? -36.125 -8.762 28.416 1.00 77.00 275 SER A CA 1
ATOM 2128 C C . SER A 1 275 ? -36.640 -9.110 29.816 1.00 77.00 275 SER A C 1
ATOM 2130 O O . SER A 1 275 ? -37.079 -10.244 30.011 1.00 77.00 275 SER A O 1
ATOM 2132 N N . ARG A 1 276 ? -36.512 -8.208 30.800 1.00 71.12 276 ARG A N 1
ATOM 2133 C CA . ARG A 1 276 ? -36.906 -8.448 32.191 1.00 71.12 276 ARG A CA 1
ATOM 2134 C C . ARG A 1 276 ? -38.070 -7.566 32.636 1.00 71.12 276 ARG A C 1
ATOM 2136 O O . ARG A 1 276 ? -38.163 -6.406 32.244 1.00 71.12 276 ARG A O 1
ATOM 2143 N N . ASP A 1 277 ? -38.925 -8.123 33.486 1.00 69.56 277 ASP A N 1
ATOM 2144 C CA . ASP A 1 277 ? -40.011 -7.420 34.156 1.00 69.56 277 ASP A CA 1
ATOM 2145 C C . ASP A 1 277 ? -39.483 -6.463 35.248 1.00 69.56 277 ASP A C 1
ATOM 2147 O O . ASP A 1 277 ? -38.292 -6.439 35.576 1.00 69.56 277 ASP A O 1
ATOM 2151 N N . GLY A 1 278 ? -40.381 -5.674 35.850 1.00 68.62 278 GLY A N 1
ATOM 2152 C CA . GLY A 1 278 ? -40.040 -4.744 36.936 1.00 68.62 278 GLY A CA 1
ATOM 2153 C C . GLY A 1 278 ? -39.467 -5.407 38.201 1.00 68.62 278 GLY A C 1
ATOM 2154 O O . GLY A 1 278 ? -38.943 -4.703 39.062 1.00 68.62 278 GLY A O 1
ATOM 2155 N N . ASN A 1 279 ? -39.525 -6.741 38.299 1.00 69.44 279 ASN A N 1
ATOM 2156 C CA . ASN A 1 279 ? -38.986 -7.552 39.393 1.00 69.44 279 ASN A CA 1
ATOM 2157 C C . ASN A 1 279 ? -37.675 -8.271 39.012 1.00 69.44 279 ASN A C 1
ATOM 2159 O O . ASN A 1 279 ? -37.115 -9.017 39.823 1.00 69.44 279 ASN A O 1
ATOM 2163 N N . GLY A 1 280 ? -37.166 -8.042 37.796 1.00 67.56 280 GLY A N 1
ATOM 2164 C CA . GLY A 1 280 ? -35.898 -8.568 37.299 1.00 67.56 280 GLY A CA 1
ATOM 2165 C C . GLY A 1 280 ? -35.959 -9.981 36.707 1.00 67.56 280 GLY A C 1
ATOM 2166 O O . GLY A 1 280 ? -34.892 -10.541 36.422 1.00 67.56 280 GLY A O 1
ATOM 2167 N N . TYR A 1 281 ? -37.146 -10.558 36.505 1.00 68.75 281 TYR A N 1
ATOM 2168 C CA . TYR A 1 281 ? -37.339 -11.857 35.849 1.00 68.75 281 TYR A CA 1
ATOM 2169 C C . TYR A 1 281 ? -37.459 -11.704 34.345 1.00 68.75 281 TYR A C 1
ATOM 2171 O O . TYR A 1 281 ? -38.046 -10.729 33.895 1.00 68.75 281 TYR A O 1
ATOM 2179 N N . PRO A 1 282 ? -36.958 -12.657 33.541 1.00 71.31 282 PRO A N 1
ATOM 2180 C CA . PRO A 1 282 ? -37.317 -12.710 32.131 1.00 71.31 282 PRO A CA 1
ATOM 2181 C C . PRO A 1 282 ? -38.844 -12.727 31.965 1.00 71.31 282 PRO A C 1
ATOM 2183 O O . PRO A 1 282 ? -39.503 -13.464 32.695 1.00 71.31 282 PRO A O 1
ATOM 2186 N N . PHE A 1 283 ? -39.398 -11.980 31.004 1.00 68.44 283 PHE A N 1
ATOM 2187 C CA . PHE A 1 283 ? -40.857 -11.912 30.788 1.00 68.44 283 PHE A CA 1
ATOM 2188 C C . PHE A 1 283 ? -41.528 -13.286 30.612 1.00 68.44 283 PHE A C 1
ATOM 2190 O O . PHE A 1 283 ? -42.678 -13.464 31.007 1.00 68.44 283 PHE A O 1
ATOM 2197 N N . ASP A 1 284 ? -40.791 -14.262 30.077 1.00 69.94 284 ASP A N 1
ATOM 2198 C CA . ASP A 1 284 ? -41.304 -15.595 29.749 1.00 69.94 284 ASP A CA 1
ATOM 2199 C C . ASP A 1 284 ? -41.041 -16.642 30.853 1.00 69.94 284 ASP A C 1
ATOM 2201 O O . ASP A 1 284 ? -41.297 -17.833 30.660 1.00 69.94 284 ASP A O 1
ATOM 2205 N N . ALA A 1 285 ? -40.486 -16.244 32.005 1.00 66.38 285 ALA A N 1
ATOM 2206 C CA . ALA A 1 285 ? -40.153 -17.166 33.090 1.00 66.38 285 ALA A CA 1
ATOM 2207 C C . ALA A 1 285 ? -41.316 -17.324 34.094 1.00 66.38 285 ALA A C 1
ATOM 2209 O O . ALA A 1 285 ? -41.975 -16.341 34.434 1.00 66.38 285 ALA A O 1
ATOM 2210 N N . PRO A 1 286 ? -41.568 -18.532 34.638 1.00 65.38 286 PRO A N 1
ATOM 2211 C CA . PRO A 1 2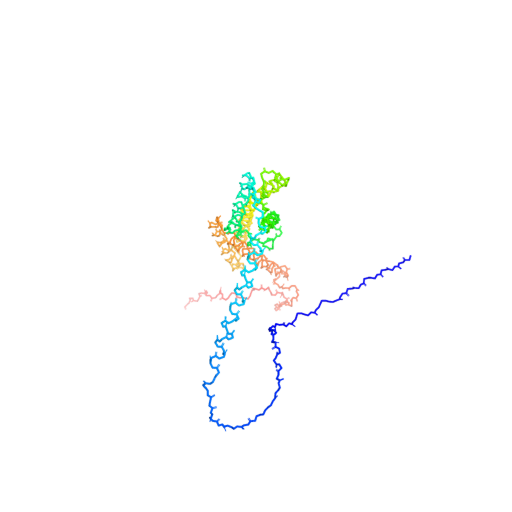86 ? -42.435 -18.678 35.802 1.00 65.38 286 PRO A CA 1
ATOM 2212 C C . PRO A 1 286 ? -41.819 -17.929 36.991 1.00 65.38 286 PRO A C 1
ATOM 2214 O O . PRO A 1 286 ? -40.655 -18.136 37.335 1.00 65.38 286 PRO A O 1
ATOM 2217 N N . HIS A 1 287 ? -42.602 -17.043 37.602 1.00 68.94 287 HIS A N 1
ATOM 2218 C CA . HIS A 1 287 ? -42.146 -16.190 38.693 1.00 68.94 287 HIS A CA 1
ATOM 2219 C C . HIS A 1 287 ? -42.442 -16.890 40.032 1.00 68.94 287 HIS A C 1
ATOM 2221 O O . HIS A 1 287 ? -43.602 -17.226 40.284 1.00 68.94 287 HIS A O 1
ATOM 2227 N N . PRO A 1 288 ? -41.444 -17.124 40.901 1.00 71.75 288 PRO A N 1
ATOM 2228 C CA . PRO A 1 288 ? -41.693 -17.647 42.236 1.00 71.75 288 PRO A CA 1
ATOM 2229 C C . PRO A 1 288 ? -42.472 -16.613 43.060 1.00 71.75 288 PRO A C 1
ATOM 2231 O O . PRO A 1 288 ? -42.110 -15.433 43.115 1.00 71.75 288 PRO A O 1
ATOM 2234 N N . GLN A 1 289 ? -43.562 -17.068 43.672 1.00 72.12 289 GLN A N 1
ATOM 2235 C CA . GLN A 1 289 ? -44.379 -16.277 44.585 1.00 72.12 289 GLN A CA 1
ATOM 2236 C C . GLN A 1 289 ? -43.970 -16.571 46.030 1.00 72.12 289 GLN A C 1
ATOM 2238 O O . GLN A 1 289 ? -43.569 -17.691 46.346 1.00 72.12 289 GLN A O 1
ATOM 2243 N N . ASP A 1 290 ? -44.042 -15.562 46.890 1.00 75.62 290 ASP A N 1
ATOM 2244 C CA . ASP A 1 290 ? -43.936 -15.729 48.333 1.00 75.62 290 ASP A CA 1
ATOM 2245 C C . ASP A 1 290 ? -45.210 -16.366 48.912 1.00 75.62 290 ASP A C 1
ATOM 2247 O O . ASP A 1 290 ? -46.212 -16.570 48.221 1.00 75.62 290 ASP A O 1
ATOM 2251 N N . ASP A 1 291 ? -45.181 -16.657 50.212 1.00 78.69 291 ASP A N 1
ATOM 2252 C CA . ASP A 1 291 ? -46.298 -17.278 50.932 1.00 78.69 291 ASP A CA 1
ATOM 2253 C C . ASP A 1 291 ? -47.568 -16.397 50.975 1.00 78.69 291 ASP A C 1
ATOM 2255 O O . ASP A 1 291 ? -48.630 -16.859 51.393 1.00 78.69 291 ASP A O 1
ATOM 2259 N N . GLN A 1 292 ? -47.482 -15.130 50.548 1.00 76.69 292 GLN A N 1
ATOM 2260 C CA . GLN A 1 292 ? -48.603 -14.193 50.422 1.00 76.69 292 GLN A CA 1
ATOM 2261 C C . GLN A 1 292 ? -49.059 -13.997 48.964 1.00 76.69 292 GLN A C 1
ATOM 2263 O O . GLN A 1 292 ? -49.975 -13.212 48.708 1.00 76.69 292 GLN A O 1
ATOM 2268 N N . GLY A 1 293 ? -48.466 -14.720 48.007 1.00 70.56 293 GLY A N 1
ATOM 2269 C CA . GLY A 1 293 ? -48.775 -14.632 46.579 1.00 70.56 293 GLY A CA 1
ATOM 2270 C C . GLY A 1 293 ? -48.090 -13.471 45.844 1.00 70.56 293 GLY A C 1
ATOM 2271 O O . GLY A 1 293 ? -48.391 -13.236 44.672 1.00 70.56 293 GLY A O 1
ATOM 2272 N N . GLY A 1 294 ? -47.185 -12.736 46.497 1.00 73.44 294 GLY A N 1
ATOM 2273 C CA . GLY A 1 294 ? -46.382 -11.667 45.898 1.00 73.44 294 GLY A CA 1
ATOM 2274 C C . GLY A 1 294 ? -45.169 -12.207 45.137 1.00 73.44 294 GLY A C 1
ATOM 2275 O O . GLY A 1 294 ? -44.602 -13.227 45.509 1.00 73.44 294 GLY A O 1
ATOM 2276 N N . TYR A 1 295 ? -44.741 -11.548 44.057 1.00 70.62 295 TYR A N 1
ATOM 2277 C CA . TYR A 1 295 ? -43.549 -11.975 43.312 1.00 70.62 295 TYR A CA 1
ATOM 2278 C C . TYR A 1 295 ? -42.261 -11.696 44.100 1.00 70.62 295 TYR A C 1
ATOM 2280 O O . TYR A 1 295 ? -42.004 -10.559 44.498 1.00 70.62 295 TYR A O 1
ATOM 2288 N N . ILE A 1 296 ? -41.415 -12.715 44.278 1.00 71.44 296 ILE A N 1
ATOM 2289 C CA . ILE A 1 296 ? -40.113 -12.579 44.950 1.00 71.44 296 ILE A CA 1
ATOM 2290 C C . ILE A 1 296 ? -39.127 -11.940 43.968 1.00 71.44 296 ILE A C 1
ATOM 2292 O O . ILE A 1 296 ? -38.845 -12.593 42.978 1.00 71.44 296 ILE A O 1
ATOM 2296 N N . PRO A 1 297 ? -38.532 -10.754 44.189 1.00 66.19 297 PRO A N 1
ATOM 2297 C CA . PRO A 1 297 ? -37.605 -10.141 43.230 1.00 66.19 297 PRO A CA 1
ATOM 2298 C C . PRO A 1 297 ? -36.346 -10.983 42.973 1.00 66.19 297 PRO A C 1
ATOM 2300 O O . PRO A 1 297 ? -35.752 -11.538 43.904 1.00 66.19 297 PRO A O 1
ATOM 2303 N N . MET A 1 298 ? -35.875 -11.018 41.723 1.00 63.78 298 MET A N 1
ATOM 2304 C CA . MET A 1 298 ? -34.613 -11.678 41.372 1.00 63.78 298 MET A CA 1
ATOM 2305 C C . MET A 1 298 ? -33.431 -10.930 42.004 1.00 63.78 298 MET A C 1
ATOM 2307 O O . MET A 1 298 ? -33.156 -9.783 41.657 1.00 63.78 298 MET A O 1
ATOM 2311 N N . GLY A 1 299 ? -32.707 -11.591 42.915 1.00 59.91 299 GLY A N 1
ATOM 2312 C CA . GLY A 1 299 ? -31.462 -11.071 43.501 1.00 59.91 299 GLY A CA 1
ATOM 2313 C C . GLY A 1 299 ? -31.520 -10.627 44.968 1.00 59.91 299 GLY A C 1
ATOM 2314 O O . GLY A 1 299 ? -30.548 -10.055 45.447 1.00 59.91 299 GLY A O 1
ATOM 2315 N N . ARG A 1 300 ? -32.603 -10.909 45.709 1.00 48.47 300 ARG A N 1
ATOM 2316 C CA . ARG A 1 300 ? -32.651 -10.753 47.182 1.00 48.47 300 ARG A CA 1
ATOM 2317 C C . ARG A 1 300 ? -32.400 -12.057 47.953 1.00 48.47 300 ARG A C 1
ATOM 2319 O O . ARG A 1 300 ? -32.866 -12.206 49.080 1.00 48.47 300 ARG A O 1
ATOM 2326 N N . SER A 1 301 ? -31.664 -13.013 47.386 1.00 45.53 301 SER A N 1
ATOM 2327 C CA . SER A 1 301 ? -31.155 -14.134 48.183 1.00 45.53 301 SER A CA 1
ATOM 2328 C C . SER A 1 301 ? -30.079 -13.600 49.131 1.00 45.53 301 SER A C 1
ATOM 2330 O O . SER A 1 301 ? -28.939 -13.425 48.719 1.00 45.53 301 SER A O 1
ATOM 2332 N N . GLN A 1 302 ? -30.513 -13.248 50.343 1.00 41.78 302 GLN A N 1
ATOM 2333 C CA . GLN A 1 302 ? -29.748 -13.082 51.579 1.00 41.78 302 GLN A CA 1
ATOM 2334 C C . GLN A 1 302 ? -28.243 -12.840 51.381 1.00 41.78 302 GLN A C 1
ATOM 2336 O O . GLN A 1 302 ? -27.460 -13.778 51.252 1.00 41.78 302 GLN A O 1
ATOM 2341 N N . ASN A 1 303 ? -27.828 -11.573 51.464 1.00 35.81 303 ASN A N 1
ATOM 2342 C CA . ASN A 1 303 ? -26.508 -11.296 52.016 1.00 35.81 303 ASN A CA 1
ATOM 2343 C C . ASN A 1 303 ? -26.505 -11.874 53.436 1.00 35.81 303 ASN A C 1
ATOM 2345 O O . ASN A 1 303 ? -27.145 -11.317 54.326 1.00 35.81 303 ASN A O 1
ATOM 2349 N N . SER A 1 304 ? -25.782 -12.967 53.655 1.00 37.41 304 SER A N 1
ATOM 2350 C CA . SER A 1 304 ? -25.490 -13.529 54.980 1.00 37.41 304 SER A CA 1
ATOM 2351 C C . SER A 1 304 ? -24.535 -12.643 55.801 1.00 37.41 304 SER A C 1
ATOM 2353 O O . SER A 1 304 ? -23.772 -13.143 56.617 1.00 37.41 304 SER A O 1
ATOM 2355 N N . GLU A 1 305 ? -24.548 -11.329 55.583 1.00 38.69 305 GLU A N 1
ATOM 2356 C CA . GLU A 1 305 ? -23.721 -10.339 56.275 1.00 38.69 305 GLU A CA 1
ATOM 2357 C C . GLU A 1 305 ? -24.636 -9.355 57.011 1.00 38.69 305 GLU A C 1
ATOM 2359 O O . GLU A 1 305 ? -24.764 -8.190 56.648 1.00 38.69 305 GLU A O 1
ATOM 2364 N N . SER A 1 306 ? -25.374 -9.843 58.008 1.00 37.41 306 SER A N 1
ATOM 2365 C CA . SER A 1 306 ? -26.008 -8.993 59.032 1.00 37.41 306 SER A CA 1
ATOM 2366 C C . SER A 1 306 ? -26.488 -9.826 60.223 1.00 37.41 306 SER A C 1
ATOM 2368 O O . SER A 1 306 ? -27.652 -9.797 60.605 1.00 37.41 306 SER A O 1
ATOM 2370 N N . SER A 1 307 ? -25.576 -10.582 60.831 1.00 40.59 307 SER A N 1
ATOM 2371 C CA . SER A 1 307 ? -25.796 -11.159 62.162 1.00 40.59 307 SER A CA 1
ATOM 2372 C C . SER A 1 307 ? -24.467 -11.382 62.879 1.00 40.59 307 SER A C 1
ATOM 2374 O O . SER A 1 307 ? -24.123 -12.495 63.244 1.00 40.59 307 SER A O 1
ATOM 2376 N N . GLU A 1 308 ? -23.722 -10.295 63.070 1.00 38.69 308 GLU A N 1
ATOM 2377 C CA . GLU A 1 308 ? -22.811 -10.142 64.207 1.00 38.69 308 GLU A CA 1
ATOM 2378 C C . GLU A 1 308 ? -23.103 -8.776 64.840 1.00 38.69 308 GLU A C 1
ATOM 2380 O O . GLU A 1 308 ? -22.397 -7.788 64.652 1.00 38.69 308 GLU A O 1
ATOM 2385 N N . GLN A 1 309 ? -24.233 -8.701 65.543 1.00 35.72 309 GLN A N 1
ATOM 2386 C CA . GLN A 1 309 ? -24.472 -7.683 66.557 1.00 35.72 309 GLN A CA 1
ATOM 2387 C C . GLN A 1 309 ? -24.504 -8.398 67.905 1.00 35.72 309 GLN A C 1
ATOM 2389 O O . GLN A 1 309 ? -25.461 -9.095 68.206 1.00 35.72 309 GLN A O 1
ATOM 2394 N N . ASN A 1 310 ? -23.414 -8.213 68.652 1.00 38.25 310 ASN A N 1
ATOM 2395 C CA . ASN A 1 310 ? -23.330 -8.146 70.109 1.00 38.25 310 ASN A CA 1
ATOM 2396 C C . ASN A 1 310 ? -24.310 -9.004 70.921 1.00 38.25 310 ASN A C 1
ATOM 2398 O O . ASN A 1 310 ? -25.379 -8.522 71.283 1.00 38.25 310 ASN A O 1
ATOM 2402 N N . ASP A 1 311 ? -23.824 -10.150 71.392 1.00 36.94 311 ASP A N 1
ATOM 2403 C CA . ASP A 1 311 ? -24.150 -10.603 72.742 1.00 36.94 311 ASP A CA 1
ATOM 2404 C C . ASP A 1 311 ? -22.977 -10.228 73.662 1.00 36.94 311 ASP A C 1
ATOM 2406 O O . ASP A 1 311 ? -21.915 -10.853 73.658 1.00 36.94 311 ASP A O 1
ATOM 2410 N N . GLN A 1 312 ? -23.157 -9.133 74.404 1.00 39.28 312 GLN A N 1
ATOM 2411 C CA . GLN A 1 312 ? -22.507 -8.922 75.693 1.00 39.28 312 GLN A CA 1
ATOM 2412 C C . GLN A 1 312 ? -23.526 -9.312 76.762 1.00 39.28 312 GLN A C 1
ATOM 2414 O O . GLN A 1 312 ? -24.472 -8.562 76.986 1.00 39.28 312 GLN A O 1
ATOM 2419 N N . GLU A 1 313 ? -23.289 -10.444 77.419 1.00 32.94 313 GL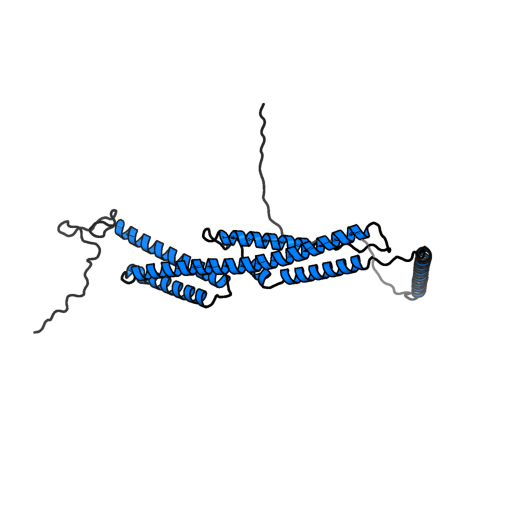U A N 1
ATOM 2420 C CA . GLU A 1 313 ? -23.477 -10.636 78.863 1.00 32.94 313 GLU A CA 1
ATOM 2421 C C . GLU A 1 313 ? -22.516 -11.722 79.365 1.00 32.94 313 GLU A C 1
ATOM 2423 O O . GLU A 1 313 ? -22.419 -12.790 78.716 1.00 32.94 313 GLU A O 1
#

Secondary structure (DSSP, 8-state):
-------------------PPPPP----------------SSSHHHHHHHHHHHHHHHHHHHHHHHHHHHTT------PPPPHHHHHHHHHHHHHHHHHHHHHTSHHHHHHHT--GGG--GGGHHHHHHHHHHHHHHHHHHHHHHSPPPPPPSSTT-TTHHHHHHHHHHHHHHHHHHHHHHHHHHHHHHHHHHHHHHHHHHHHHHHHHHHHHHHTT-GGGHHHHHHHHHHHHHHHHHHHH-SS-HHHHHHHHHHHHHHHHHHHHHHHHHHHHHHTB-TTS-BTTSPPPB-TTSPBPPTT-S--S---------

Sequence (313 aa):
MKEDNNEYQDLNDIASFNNPPEYEQDTIFDRSSNDSNRSLLSDKKAIAVIISVSLIAVAIVIGIWLSLFAHSSSNINAGEPSKKCVQLRTQVLSAKADLKKIISSQNVHDASEIKSSDFDADFDSVKDTVDDFQSSLNYANDDLKNDISDCPVGASSYDSPSVENKLSNQLDTLNKDADSLKKSSDNLLKTSRTSFGDQLLNLVKKARELVEKAKDLPILAVASKSLENAINDAGNALAKSSNNYQELKQSYQKIKAVISQYEDRIKKVSDRFLSRDGNGYPFDAPHPQDDQGGYIPMGRSQNSESSEQNDQE

pLDDT: mean 74.33, std 22.77, range [29.91, 98.5]